Protein AF-A0AAD9Q9Q7-F1 (afdb_monomer)

pLDDT: mean 72.69, std 23.51, range [25.45, 98.69]

Nearest PDB structures (foldseek):
  1u7p-assembly4_D  TM=8.773E-01  e=4.234E-16  Mus musculus
  2wm8-assembly1_A  TM=8.274E-01  e=4.234E-16  Homo sapiens
  3slr-assembly1_A  TM=6.384E-01  e=1.036E-05  Bacteroides fragilis
  3ddh-assembly1_B  TM=8.049E-01  e=4.520E-03  Bacteroides thetaiotaomicron
  5mwa-assembly1_A  TM=7.399E-01  e=5.151E-03  Homo sapiens

Foldseek 3Di:
DPPVVVVVVVVVVVVVVVVPDDDPVVVPVVVVVVLVVVLVVLLVLVVVLPVQAAFLEEEEEDDPPPPDDPDDDDDDADAQDADPDDFDQDPVGHTHDADPCVVVVLVSCVVVVRAYAYAYQDCDQVSVCVRCVRHVNNVSHPYYHYHHDAVVVVVVVVCVVPVGAQLSYFYEDQDVVNQVVSVVSNHQYFHDPPHDDSVSVSVSSNSSSVVSND

Mean predicted aligned error: 13.06 Å

Sequence (214 aa):
MLCDAFRLSLQNSLKALNKTLPSLAQRSEHWDLVYDWDLQIMSTALEEIAGKHLPQLIVFDLVHRVKKIISHNGQETNIILLNLHGSVEDRRGYKIKLYDDSLAILELLKAKGICMAAASRTDDPPAAKELLRALDIDQYFTYKEIYPGSKVSHFKKFTQASGISYADMLFFDDEERNIDDISRLGVTCVLVEQGMKHTVLENGLKKFASKHAR

Solvent-accessible surface area (backbone atoms only — not comparable to full-atom values): 12380 Å² total; per-residue (Å²): 131,72,67,62,62,55,52,52,52,51,52,52,52,55,56,53,55,71,75,66,70,71,63,87,87,64,52,73,71,51,51,59,55,52,51,49,49,55,50,52,53,48,50,51,53,46,51,65,50,46,78,50,52,69,57,64,35,42,36,34,50,56,86,74,76,79,77,84,79,82,86,85,82,93,80,91,88,68,64,66,38,28,63,100,76,74,71,17,54,46,101,83,65,44,55,18,67,74,50,90,39,42,62,62,49,50,52,51,38,52,76,70,70,45,44,31,28,38,43,24,59,37,92,51,39,69,60,55,56,47,32,32,51,38,42,72,49,47,90,60,40,82,41,74,41,58,40,65,68,59,66,65,63,40,53,53,49,51,32,72,75,67,71,52,55,46,68,41,26,36,37,42,37,68,50,66,68,57,45,56,62,40,37,75,65,48,28,41,60,38,82,36,90,83,59,61,38,67,67,55,53,52,51,46,49,52,54,44,19,61,62,66,72,105

Radius of gyration: 19.49 Å; Cα contacts (8 Å, |Δi|>4): 270; chains: 1; bounding box: 49×44×55 Å

Structure (mmCIF, N/CA/C/O backbone):
data_AF-A0AAD9Q9Q7-F1
#
_entry.id   AF-A0AAD9Q9Q7-F1
#
loop_
_atom_site.group_PDB
_atom_site.id
_atom_site.type_symbol
_atom_site.label_atom_id
_atom_site.label_alt_id
_atom_site.label_comp_id
_atom_site.label_asym_id
_atom_site.label_entity_id
_atom_site.label_seq_id
_atom_site.pdbx_PDB_ins_code
_atom_site.Cartn_x
_atom_site.Cartn_y
_atom_site.Cartn_z
_atom_site.occupancy
_atom_site.B_iso_or_equiv
_atom_site.auth_seq_id
_atom_site.auth_comp_id
_atom_site.auth_asym_id
_atom_site.auth_atom_id
_atom_site.pdbx_PDB_model_num
ATOM 1 N N . MET A 1 1 ? 6.885 -3.890 34.584 1.00 37.62 1 MET A N 1
ATOM 2 C CA . MET A 1 1 ? 7.523 -5.183 34.923 1.00 37.62 1 MET A CA 1
ATOM 3 C C . MET A 1 1 ? 7.380 -6.263 33.831 1.00 37.62 1 MET A C 1
ATOM 5 O O . MET A 1 1 ? 7.798 -7.382 34.070 1.00 37.62 1 MET A O 1
ATOM 9 N N . LEU A 1 2 ? 6.875 -5.954 32.621 1.00 39.06 2 LEU A N 1
ATOM 10 C CA . LEU A 1 2 ? 6.747 -6.919 31.505 1.00 39.06 2 LEU A CA 1
ATOM 11 C C . LEU A 1 2 ? 7.931 -6.915 30.505 1.00 39.06 2 LEU A C 1
ATOM 13 O O . LEU A 1 2 ? 8.042 -7.831 29.701 1.00 39.06 2 LEU A O 1
ATOM 17 N N . CYS A 1 3 ? 8.841 -5.932 30.569 1.00 44.38 3 CYS A N 1
ATOM 18 C CA . CYS A 1 3 ? 9.955 -5.802 29.613 1.00 44.38 3 CYS A CA 1
ATOM 19 C C . CYS A 1 3 ? 11.131 -6.757 29.879 1.00 44.38 3 CYS A C 1
ATOM 21 O O . CYS A 1 3 ? 11.739 -7.257 28.935 1.00 44.38 3 CYS A O 1
ATOM 23 N N . ASP A 1 4 ? 11.456 -7.033 31.144 1.00 39.75 4 ASP A N 1
ATOM 24 C CA . ASP A 1 4 ? 12.690 -7.762 31.474 1.00 39.75 4 ASP A CA 1
ATOM 25 C C . ASP A 1 4 ? 12.532 -9.280 31.338 1.00 39.75 4 ASP A C 1
ATOM 27 O O . ASP A 1 4 ? 13.452 -9.958 30.884 1.00 39.75 4 ASP A O 1
ATOM 31 N N . ALA A 1 5 ? 11.339 -9.809 31.631 1.00 42.56 5 ALA A N 1
ATOM 32 C CA . ALA A 1 5 ? 11.028 -11.229 31.464 1.00 42.56 5 ALA A CA 1
ATOM 33 C C . ALA A 1 5 ? 11.046 -11.654 29.983 1.00 42.56 5 ALA A C 1
ATOM 35 O O . ALA A 1 5 ? 11.572 -12.714 29.644 1.00 42.56 5 ALA A O 1
ATOM 36 N N . PHE A 1 6 ? 10.545 -10.794 29.090 1.00 43.59 6 PHE A N 1
ATOM 37 C CA . PHE A 1 6 ? 10.560 -11.044 27.649 1.00 43.59 6 PHE A CA 1
ATOM 38 C C . PHE A 1 6 ? 11.987 -10.999 27.086 1.00 43.59 6 PHE A C 1
ATOM 40 O O . PHE A 1 6 ? 12.394 -11.880 26.331 1.00 43.59 6 PHE A O 1
ATOM 47 N N . ARG A 1 7 ? 12.796 -10.030 27.535 1.00 42.56 7 ARG A N 1
ATOM 48 C CA . ARG A 1 7 ? 14.198 -9.882 27.117 1.00 42.56 7 ARG A CA 1
ATOM 49 C C . ARG A 1 7 ? 15.071 -11.055 27.570 1.00 42.56 7 ARG A C 1
ATOM 51 O O . ARG A 1 7 ? 15.904 -11.518 26.792 1.00 42.56 7 ARG A O 1
ATOM 58 N N . LEU A 1 8 ? 14.856 -11.564 28.788 1.00 44.25 8 LEU A N 1
ATOM 59 C CA . LEU A 1 8 ? 15.549 -12.756 29.289 1.00 44.25 8 LEU A CA 1
ATOM 60 C C . LEU A 1 8 ? 15.147 -14.019 28.520 1.00 44.25 8 LEU A C 1
ATOM 62 O O . LEU A 1 8 ? 16.007 -14.838 28.201 1.00 44.25 8 LEU A O 1
ATOM 66 N N . SER A 1 9 ? 13.859 -14.169 28.198 1.00 49.38 9 SER A N 1
ATOM 67 C CA . SER A 1 9 ? 13.365 -15.308 27.415 1.00 49.38 9 SER A CA 1
ATOM 68 C C . SER A 1 9 ? 13.967 -15.324 26.004 1.00 49.38 9 SER A C 1
ATOM 70 O O . SER A 1 9 ? 14.463 -16.357 25.545 1.00 49.38 9 SER A O 1
ATOM 72 N N . LEU A 1 10 ? 14.065 -14.151 25.366 1.00 44.28 10 LEU A N 1
ATOM 73 C CA . LEU A 1 10 ? 14.704 -13.997 24.058 1.00 44.28 10 LEU A CA 1
ATOM 74 C C . LEU A 1 10 ? 16.204 -14.332 24.106 1.00 44.28 10 LEU A C 1
ATOM 76 O O . LEU A 1 10 ? 16.708 -15.086 23.277 1.00 44.28 10 LEU A O 1
ATOM 80 N N . GLN A 1 11 ? 16.929 -13.821 25.107 1.00 48.72 11 GLN A N 1
ATOM 81 C CA . GLN A 1 11 ? 18.368 -14.075 25.257 1.00 48.72 11 GLN A CA 1
ATOM 82 C C . GLN A 1 11 ? 18.689 -15.545 25.548 1.00 48.72 11 GLN A C 1
ATOM 84 O O . GLN A 1 11 ? 19.692 -16.069 25.054 1.00 48.72 11 GLN A O 1
ATOM 89 N N . ASN A 1 12 ? 17.847 -16.219 26.332 1.00 48.75 12 ASN A N 1
ATOM 90 C CA . ASN A 1 12 ? 18.011 -17.639 26.632 1.00 48.75 12 ASN A CA 1
ATOM 91 C C . ASN A 1 12 ? 17.713 -18.513 25.407 1.00 48.75 12 ASN A C 1
ATOM 93 O O . ASN A 1 12 ? 18.453 -19.464 25.152 1.00 48.75 12 ASN A O 1
ATOM 97 N N . SER A 1 13 ? 16.715 -18.139 24.604 1.00 48.50 13 SER A N 1
ATOM 98 C CA . SER A 1 13 ? 16.373 -18.830 23.354 1.00 48.50 13 SER A CA 1
ATOM 99 C C . SER A 1 13 ? 17.476 -18.677 22.296 1.00 48.50 13 SER A C 1
ATOM 101 O O . SER A 1 13 ? 17.900 -19.662 21.694 1.00 48.50 13 SER A O 1
ATOM 103 N N . LEU A 1 14 ? 18.053 -17.477 22.156 1.00 43.69 14 LEU A N 1
ATOM 104 C CA . LEU A 1 14 ? 19.186 -17.220 21.253 1.00 43.69 14 LEU A CA 1
ATOM 105 C C . LEU A 1 14 ? 20.465 -17.973 21.666 1.00 43.69 14 LEU A C 1
ATOM 107 O O . LEU A 1 14 ? 21.210 -18.463 20.817 1.00 43.69 14 LEU A O 1
ATOM 111 N N . LYS A 1 15 ? 20.722 -18.112 22.975 1.00 50.47 15 LYS A N 1
ATOM 112 C CA . LYS A 1 15 ? 21.843 -18.922 23.491 1.00 50.47 15 LYS A CA 1
ATOM 113 C C . LYS A 1 15 ? 21.651 -20.421 23.263 1.00 50.47 15 LYS A C 1
ATOM 115 O O . LYS A 1 15 ? 22.650 -21.121 23.097 1.00 50.47 15 LYS A O 1
ATOM 120 N N . ALA A 1 16 ? 20.412 -20.910 23.283 1.00 48.59 16 ALA A N 1
ATOM 121 C CA . ALA A 1 16 ? 20.103 -22.306 22.989 1.00 48.59 16 ALA A CA 1
ATOM 122 C C . ALA A 1 16 ? 20.337 -22.620 21.502 1.00 48.59 16 ALA A C 1
ATOM 124 O O . ALA A 1 16 ? 21.036 -23.582 21.199 1.00 48.59 16 ALA A O 1
ATOM 125 N N . LEU A 1 17 ? 19.881 -21.741 20.602 1.00 43.97 17 LEU A N 1
ATOM 126 C CA . LEU A 1 17 ? 20.075 -21.846 19.148 1.00 43.97 17 LEU A CA 1
ATOM 127 C C . LEU A 1 17 ? 21.554 -21.879 18.732 1.00 43.97 17 LEU A C 1
ATOM 129 O O . LEU A 1 17 ? 21.952 -22.712 17.921 1.00 43.97 17 LEU A O 1
ATOM 133 N N . ASN A 1 18 ? 22.403 -21.042 19.338 1.00 46.12 18 ASN A N 1
ATOM 134 C CA . ASN A 1 18 ? 23.835 -21.007 19.012 1.00 46.12 18 ASN A CA 1
ATOM 135 C C . ASN A 1 18 ? 24.616 -22.257 19.453 1.00 46.12 18 ASN A C 1
ATOM 137 O O . ASN A 1 18 ? 25.708 -22.501 18.943 1.00 46.12 18 ASN A O 1
ATOM 141 N N . LYS A 1 19 ? 24.092 -23.047 20.401 1.00 48.88 19 LYS A N 1
ATOM 142 C CA . LYS A 1 19 ? 24.749 -24.276 20.878 1.00 48.88 19 LYS A CA 1
ATOM 143 C C . LYS A 1 19 ? 24.458 -25.500 20.010 1.00 48.88 19 LYS A C 1
ATOM 145 O O . LYS A 1 19 ? 25.156 -26.500 20.150 1.00 48.88 19 LYS A O 1
ATOM 150 N N . THR A 1 20 ? 23.458 -25.432 19.137 1.00 47.31 20 THR A N 1
ATOM 151 C CA . THR A 1 20 ? 22.955 -26.581 18.368 1.00 47.31 20 THR A CA 1
ATOM 152 C C . THR A 1 20 ? 23.165 -26.461 16.859 1.00 47.31 20 THR A C 1
ATOM 154 O O . THR A 1 20 ? 22.665 -27.305 16.124 1.00 47.31 20 THR A O 1
ATOM 157 N N . LEU A 1 21 ? 23.901 -25.452 16.375 1.00 43.31 21 LEU A N 1
ATOM 158 C CA . LEU A 1 21 ? 24.110 -25.233 14.938 1.00 43.31 21 LEU A CA 1
ATOM 159 C C . LEU A 1 21 ? 24.906 -26.384 14.286 1.00 43.31 21 LEU A C 1
ATOM 161 O O . LEU A 1 21 ? 26.083 -26.564 14.616 1.00 43.31 21 LEU A O 1
ATOM 165 N N . PRO A 1 22 ? 24.321 -27.129 13.328 1.00 47.28 22 PRO A N 1
ATOM 166 C CA . PRO A 1 22 ? 25.033 -28.162 12.592 1.00 47.28 22 PRO A CA 1
ATOM 167 C C . PRO A 1 22 ? 25.873 -27.577 11.446 1.00 47.28 22 PRO A C 1
ATOM 169 O O . PRO A 1 22 ? 25.777 -26.398 11.093 1.00 47.28 22 PRO A O 1
ATOM 172 N N . SER A 1 23 ? 26.718 -28.425 10.852 1.00 50.12 23 SER A N 1
ATOM 173 C CA . SER A 1 23 ? 27.621 -28.057 9.755 1.00 50.12 23 SER A CA 1
ATOM 174 C C . SER A 1 23 ? 26.892 -27.481 8.526 1.00 50.12 23 SER A C 1
ATOM 176 O O . SER A 1 23 ? 25.702 -27.715 8.316 1.00 50.12 23 SER A O 1
ATOM 178 N N . LEU A 1 24 ? 27.637 -26.747 7.687 1.00 38.66 24 LEU A N 1
ATOM 179 C CA . LEU A 1 24 ? 27.159 -25.958 6.537 1.00 38.66 24 LEU A CA 1
ATOM 180 C C . LEU A 1 24 ? 26.217 -26.694 5.558 1.00 38.66 24 LEU A C 1
ATOM 182 O O . LEU A 1 24 ? 25.473 -26.025 4.848 1.00 38.66 24 LEU A O 1
ATOM 186 N N . ALA A 1 25 ? 26.210 -28.029 5.539 1.00 37.75 25 ALA A N 1
ATOM 187 C CA . ALA A 1 25 ? 25.365 -28.840 4.663 1.00 37.75 25 ALA A CA 1
ATOM 188 C C . ALA A 1 25 ? 23.906 -29.013 5.146 1.00 37.75 25 ALA A C 1
ATOM 190 O O . ALA A 1 25 ? 23.048 -29.329 4.333 1.00 37.75 25 ALA A O 1
ATOM 191 N N . GLN A 1 26 ? 23.595 -28.775 6.428 1.00 42.19 26 GLN A N 1
ATOM 192 C CA . GLN A 1 26 ? 22.235 -28.941 6.989 1.00 42.19 26 GLN A CA 1
ATOM 193 C C . GLN A 1 26 ? 21.449 -27.620 7.091 1.00 42.19 26 GLN A C 1
ATOM 195 O O . GLN A 1 26 ? 20.417 -27.545 7.750 1.00 42.19 26 GLN A O 1
ATOM 200 N N . ARG A 1 27 ? 21.942 -26.542 6.465 1.00 40.00 27 ARG A N 1
ATOM 201 C CA . ARG A 1 27 ? 21.372 -25.194 6.611 1.00 40.00 27 ARG A CA 1
ATOM 202 C C . ARG A 1 27 ? 20.098 -24.934 5.801 1.00 40.00 27 ARG A C 1
ATOM 204 O O . ARG A 1 27 ? 19.445 -23.949 6.113 1.00 40.00 27 ARG A O 1
ATOM 211 N N . SER A 1 28 ? 19.728 -25.745 4.802 1.00 38.50 28 SER A N 1
ATOM 212 C CA . SER A 1 28 ? 18.540 -25.431 3.983 1.00 38.50 28 SER A CA 1
ATOM 213 C C . SER A 1 28 ? 17.221 -25.675 4.721 1.00 38.50 28 SER A C 1
ATOM 215 O O . SER A 1 28 ? 16.342 -24.836 4.626 1.00 38.50 28 SER A O 1
ATOM 217 N N . GLU A 1 29 ? 17.112 -26.729 5.535 1.00 38.75 29 GLU A N 1
ATOM 218 C CA . GLU A 1 29 ? 15.893 -27.031 6.315 1.00 38.75 29 GLU A CA 1
ATOM 219 C C . GLU A 1 29 ? 15.707 -26.102 7.531 1.00 38.75 29 GLU A C 1
ATOM 221 O O . GLU A 1 29 ? 14.624 -25.997 8.100 1.00 38.75 29 GLU A O 1
ATOM 226 N N . HIS A 1 30 ? 16.771 -25.418 7.961 1.00 37.28 30 HIS A N 1
ATOM 227 C CA . HIS A 1 30 ? 16.733 -24.558 9.144 1.00 37.28 30 HIS A CA 1
ATOM 228 C C . HIS A 1 30 ? 16.183 -23.157 8.844 1.00 37.28 30 HIS A C 1
ATOM 230 O O . HIS A 1 30 ? 15.630 -22.521 9.738 1.00 37.28 30 HIS A O 1
ATOM 236 N N . TRP A 1 31 ? 16.311 -22.682 7.599 1.00 36.00 31 TRP A N 1
ATOM 237 C CA . TRP A 1 31 ? 15.720 -21.407 7.184 1.00 36.00 31 TRP A CA 1
ATOM 238 C C . TRP A 1 31 ? 14.196 -21.475 7.173 1.00 36.00 31 TRP A C 1
ATOM 240 O O . TRP A 1 31 ? 13.570 -20.529 7.638 1.00 36.00 31 TRP A O 1
ATOM 250 N N . ASP A 1 32 ? 13.620 -22.607 6.763 1.00 37.53 32 ASP A N 1
ATOM 251 C CA . ASP A 1 32 ? 12.168 -22.807 6.760 1.00 37.53 32 ASP A CA 1
ATOM 252 C C . ASP A 1 32 ? 11.581 -22.705 8.177 1.00 37.53 32 ASP A C 1
ATOM 254 O O . ASP A 1 32 ? 10.564 -22.053 8.376 1.00 37.53 32 ASP A O 1
ATOM 258 N N . LEU A 1 33 ? 12.267 -23.249 9.189 1.00 38.94 33 LEU A N 1
ATOM 259 C CA . LEU A 1 33 ? 11.824 -23.188 10.590 1.00 38.94 33 LEU A CA 1
ATOM 260 C C . LEU A 1 33 ? 11.972 -21.795 11.223 1.00 38.94 33 LEU A C 1
ATOM 262 O O . LEU A 1 33 ? 11.147 -21.412 12.049 1.00 38.94 33 LEU A O 1
ATOM 266 N N . VAL A 1 34 ? 13.014 -21.038 10.863 1.00 43.38 34 VAL A N 1
ATOM 267 C CA . VAL A 1 34 ? 13.196 -19.655 11.346 1.00 43.38 34 VAL A CA 1
ATOM 268 C C . VAL A 1 34 ? 12.165 -18.724 10.701 1.00 43.38 34 VAL A C 1
ATOM 270 O O . VAL A 1 34 ? 11.553 -17.930 11.410 1.00 43.38 34 VAL A O 1
ATOM 273 N N . TYR A 1 35 ? 11.907 -18.876 9.395 1.00 47.91 35 TYR A N 1
ATOM 274 C CA . TYR A 1 35 ? 10.834 -18.158 8.698 1.00 47.91 35 TYR A CA 1
ATOM 275 C C . TYR A 1 35 ? 9.458 -18.480 9.289 1.00 47.91 35 TYR A C 1
ATOM 277 O O . TYR A 1 35 ? 8.669 -17.571 9.536 1.00 47.91 35 TYR A O 1
ATOM 285 N N . ASP A 1 36 ? 9.185 -19.756 9.562 1.00 52.00 36 ASP A N 1
ATOM 286 C CA . ASP A 1 36 ? 7.922 -20.201 10.155 1.00 52.00 36 ASP A CA 1
ATOM 287 C C . ASP A 1 36 ? 7.730 -19.635 11.573 1.00 52.00 36 ASP A C 1
ATOM 289 O O . ASP A 1 36 ? 6.653 -19.159 11.926 1.00 52.00 36 ASP A O 1
ATOM 293 N N . TRP A 1 37 ? 8.798 -19.567 12.375 1.00 48.94 37 TRP A N 1
ATOM 294 C CA . TRP A 1 37 ? 8.757 -18.950 13.704 1.00 48.94 37 TRP A CA 1
ATOM 295 C C . TRP A 1 37 ? 8.522 -17.440 13.662 1.00 48.94 37 TRP A C 1
ATOM 297 O O . TRP A 1 37 ? 7.691 -16.937 14.423 1.00 48.94 37 TRP A O 1
ATOM 307 N N . ASP A 1 38 ? 9.207 -16.714 12.777 1.00 56.03 38 ASP A N 1
ATOM 308 C CA . ASP A 1 38 ? 9.002 -15.272 12.614 1.00 56.03 38 ASP A CA 1
ATOM 309 C C . ASP A 1 38 ? 7.581 -14.973 12.105 1.00 56.03 38 ASP A C 1
ATOM 311 O O . ASP A 1 38 ? 6.928 -14.049 12.600 1.00 56.03 38 ASP A O 1
ATOM 315 N N . LEU A 1 39 ? 7.043 -15.806 11.206 1.00 57.22 39 LEU A N 1
ATOM 316 C CA . LEU A 1 39 ? 5.654 -15.736 10.743 1.00 57.22 39 LEU A CA 1
ATOM 317 C C . LEU A 1 39 ? 4.644 -16.066 11.848 1.00 57.22 39 LEU A C 1
ATOM 319 O O . LEU A 1 39 ? 3.624 -15.385 11.954 1.00 57.22 39 LEU A O 1
ATOM 323 N N . GLN A 1 40 ? 4.914 -17.056 12.701 1.00 59.19 40 GLN A N 1
ATOM 324 C CA . GLN A 1 40 ? 4.058 -17.416 13.835 1.00 59.19 40 GLN A CA 1
ATOM 325 C C . GLN A 1 40 ? 4.010 -16.281 14.871 1.00 59.19 40 GLN A C 1
ATOM 327 O O . GLN A 1 40 ? 2.933 -15.905 15.347 1.00 59.19 40 GLN A O 1
ATOM 332 N N . ILE A 1 41 ? 5.168 -15.696 15.196 1.00 62.31 41 ILE A N 1
ATOM 333 C CA . ILE A 1 41 ? 5.288 -14.546 16.104 1.00 62.31 41 ILE A CA 1
ATOM 334 C C . ILE A 1 41 ? 4.562 -13.338 15.510 1.00 62.31 41 ILE A C 1
ATOM 336 O O . ILE A 1 41 ? 3.779 -12.689 16.203 1.00 62.31 41 ILE A O 1
ATOM 340 N N . MET A 1 42 ? 4.755 -13.073 14.217 1.00 60.22 42 MET A N 1
ATOM 341 C CA . MET A 1 42 ? 4.062 -12.004 13.501 1.00 60.22 42 MET A CA 1
ATOM 342 C C . MET A 1 42 ? 2.554 -12.228 13.426 1.00 60.22 42 MET A C 1
ATOM 344 O O . MET A 1 42 ? 1.796 -11.291 13.649 1.00 60.22 42 MET A O 1
ATOM 348 N N . SER A 1 43 ? 2.096 -13.452 13.171 1.00 63.28 43 SER A N 1
ATOM 349 C CA . SER A 1 43 ? 0.676 -13.811 13.178 1.00 63.28 43 SER A CA 1
ATOM 350 C C . SER A 1 43 ? 0.060 -13.586 14.556 1.00 63.28 43 SER A C 1
ATOM 352 O O . SER A 1 43 ? -1.021 -13.012 14.650 1.00 63.28 43 SER A O 1
ATOM 354 N N . THR A 1 44 ? 0.766 -13.974 15.619 1.00 63.88 44 THR A N 1
ATOM 355 C CA . THR A 1 44 ? 0.312 -13.784 17.004 1.00 63.88 44 THR A CA 1
ATOM 356 C C . THR A 1 44 ? 0.263 -12.298 17.368 1.00 63.88 44 THR A C 1
ATOM 358 O O . THR A 1 44 ? -0.726 -11.830 17.924 1.00 63.88 44 THR A O 1
ATOM 361 N N . ALA A 1 45 ? 1.288 -11.524 16.991 1.00 59.75 45 ALA A N 1
ATOM 362 C CA . ALA A 1 45 ? 1.314 -10.075 17.184 1.00 59.75 45 ALA A CA 1
ATOM 363 C C . ALA A 1 45 ? 0.210 -9.374 16.376 1.00 59.75 45 ALA A C 1
ATOM 365 O O . ALA A 1 45 ? -0.453 -8.469 16.881 1.00 59.75 45 ALA A O 1
ATOM 366 N N . LEU A 1 46 ? -0.035 -9.813 15.137 1.00 62.16 46 LEU A N 1
ATOM 367 C CA . LEU A 1 46 ? -1.156 -9.347 14.328 1.00 62.16 46 LEU A CA 1
ATOM 368 C C . LEU A 1 46 ? -2.493 -9.677 14.972 1.00 62.16 46 LEU A C 1
ATOM 370 O O . LEU A 1 46 ? -3.363 -8.825 14.943 1.00 62.16 46 LEU A O 1
ATOM 374 N N . GLU A 1 47 ? -2.675 -10.863 15.545 1.00 63.78 47 GLU A N 1
ATOM 375 C CA . GLU A 1 47 ? -3.908 -11.251 16.241 1.00 63.78 47 GLU A CA 1
ATOM 376 C C . GLU A 1 47 ? -4.132 -10.427 17.514 1.00 63.78 47 GLU A C 1
ATOM 378 O O . GLU A 1 47 ? -5.245 -9.964 17.769 1.00 63.78 47 GLU A O 1
ATOM 383 N N . GLU A 1 48 ? -3.065 -10.151 18.264 1.00 62.31 48 GLU A N 1
ATOM 384 C CA . GLU A 1 48 ? -3.103 -9.271 19.433 1.00 62.31 48 GLU A CA 1
ATOM 385 C C . GLU A 1 48 ? -3.459 -7.822 19.046 1.00 62.31 48 GLU A C 1
ATOM 387 O O . GLU A 1 48 ? -4.240 -7.157 19.733 1.00 62.31 48 GLU A O 1
ATOM 392 N N . ILE A 1 49 ? -2.947 -7.338 17.908 1.00 59.22 49 ILE A N 1
ATOM 393 C CA . ILE A 1 49 ? -3.291 -6.024 17.343 1.00 59.22 49 ILE A CA 1
ATOM 394 C C . ILE A 1 49 ? -4.705 -6.037 16.720 1.00 59.22 49 ILE A C 1
ATOM 396 O O . ILE A 1 49 ? -5.447 -5.061 16.850 1.00 59.22 49 ILE A O 1
ATOM 400 N N . ALA A 1 50 ? -5.117 -7.146 16.098 1.00 52.12 50 ALA A N 1
ATOM 401 C CA . ALA A 1 50 ? -6.402 -7.324 15.419 1.00 52.12 50 ALA A CA 1
ATOM 402 C C . ALA A 1 50 ? -7.595 -7.283 16.373 1.00 52.12 50 ALA A C 1
ATOM 404 O O . ALA A 1 50 ? -8.684 -6.873 15.967 1.00 52.12 50 ALA A O 1
ATOM 405 N N . GLY A 1 51 ? -7.387 -7.601 17.654 1.00 54.31 51 GLY A N 1
ATOM 406 C CA . GLY A 1 51 ? -8.400 -7.453 18.700 1.00 54.31 51 GLY A CA 1
ATOM 407 C C . GLY A 1 51 ? -8.927 -6.020 18.894 1.00 54.31 51 GLY A C 1
ATOM 408 O O . GLY A 1 51 ? -9.831 -5.823 19.704 1.00 54.31 51 GLY A O 1
ATOM 409 N N . LYS A 1 52 ? -8.383 -5.011 18.187 1.00 63.78 52 LYS A N 1
ATOM 410 C CA . LYS A 1 52 ? -8.688 -3.581 18.388 1.00 63.78 52 LYS A CA 1
ATOM 411 C C . LYS A 1 52 ? -9.038 -2.773 17.129 1.00 63.78 52 LYS A C 1
ATOM 413 O O . LYS A 1 52 ? -9.168 -1.567 17.266 1.00 63.78 52 LYS A O 1
ATOM 418 N N . HIS A 1 53 ? -9.289 -3.421 15.983 1.00 81.94 53 HIS A N 1
ATOM 419 C CA . HIS A 1 53 ? -9.639 -2.870 14.646 1.00 81.94 53 HIS A CA 1
ATOM 420 C C . HIS A 1 53 ? -8.487 -2.964 13.632 1.00 81.94 53 HIS A C 1
ATOM 422 O O . HIS A 1 53 ? -7.416 -2.391 13.827 1.00 81.94 53 HIS A O 1
ATOM 428 N N . LEU A 1 54 ? -8.744 -3.667 12.523 1.00 89.62 54 LEU A N 1
ATOM 429 C CA . LEU A 1 54 ? -7.833 -3.812 11.385 1.00 89.62 54 LEU A CA 1
ATOM 430 C C . LEU A 1 54 ? -8.257 -2.911 10.216 1.00 89.62 54 LEU A C 1
ATOM 432 O O . LEU A 1 54 ? -9.457 -2.691 10.032 1.00 89.62 54 LEU A O 1
ATOM 436 N N . PRO A 1 55 ? -7.302 -2.429 9.399 1.00 94.69 55 PRO A N 1
ATOM 437 C CA . PRO A 1 55 ? -7.629 -1.752 8.152 1.00 94.69 55 PRO A CA 1
ATOM 438 C C . PRO A 1 55 ? -8.314 -2.720 7.186 1.00 94.69 55 PRO A C 1
ATOM 440 O O . PRO A 1 55 ? -7.932 -3.885 7.075 1.00 94.69 55 PRO A O 1
ATOM 443 N N . GLN A 1 56 ? -9.299 -2.216 6.447 1.00 95.38 56 GLN A N 1
ATOM 444 C CA . GLN A 1 56 ? -9.966 -2.984 5.393 1.00 95.38 56 GLN A CA 1
ATOM 445 C C . GLN A 1 56 ? -9.160 -2.964 4.088 1.00 95.38 56 GLN A C 1
ATOM 447 O O . GLN A 1 56 ? -9.276 -3.879 3.275 1.00 95.38 56 GLN A O 1
ATOM 452 N N . LEU A 1 57 ? -8.328 -1.933 3.896 1.00 98.19 57 LEU A N 1
ATOM 453 C CA . LEU A 1 57 ? -7.411 -1.814 2.768 1.00 98.19 57 LEU A CA 1
ATOM 454 C C . LEU A 1 57 ? -6.045 -1.308 3.230 1.00 98.19 57 LEU A C 1
ATOM 456 O O . LEU A 1 57 ? -5.940 -0.246 3.848 1.00 98.19 57 LEU A O 1
ATOM 460 N N . ILE A 1 58 ? -4.993 -2.038 2.868 1.00 98.31 58 ILE A N 1
ATOM 461 C CA . ILE A 1 58 ? -3.612 -1.579 3.022 1.00 98.31 58 ILE A CA 1
ATOM 462 C C . ILE A 1 58 ? -3.060 -1.183 1.656 1.00 98.31 58 ILE A C 1
ATOM 464 O O . ILE A 1 58 ? -3.054 -1.972 0.714 1.00 98.31 58 ILE A O 1
ATOM 468 N N . VAL A 1 59 ? -2.599 0.056 1.546 1.00 98.31 59 VAL A N 1
ATOM 469 C CA . VAL A 1 59 ? -2.047 0.630 0.323 1.00 98.31 59 VAL A CA 1
ATOM 470 C C . VAL A 1 59 ? -0.536 0.767 0.473 1.00 98.31 59 VAL A C 1
ATOM 472 O O . VAL A 1 59 ? -0.053 1.324 1.459 1.00 98.31 59 VAL A O 1
ATOM 475 N N . PHE A 1 60 ? 0.204 0.299 -0.524 1.00 97.00 60 PHE A N 1
ATOM 476 C CA . PHE A 1 60 ? 1.656 0.419 -0.592 1.00 97.00 60 PHE A CA 1
ATOM 477 C C . PHE A 1 60 ? 2.064 1.313 -1.758 1.00 97.00 60 PHE A C 1
ATOM 479 O O . PHE A 1 60 ? 1.526 1.193 -2.865 1.00 97.00 60 PHE A O 1
ATOM 486 N N . ASP A 1 61 ? 3.028 2.200 -1.524 1.00 93.38 61 ASP A N 1
ATOM 487 C CA . ASP A 1 61 ? 3.782 2.797 -2.615 1.00 93.38 61 ASP A CA 1
ATOM 488 C C . ASP A 1 61 ? 4.644 1.759 -3.336 1.00 93.38 61 ASP A C 1
ATOM 490 O O . ASP A 1 61 ? 5.163 0.822 -2.726 1.00 93.38 61 ASP A O 1
ATOM 494 N N . LEU A 1 62 ? 4.810 1.950 -4.645 1.00 83.50 62 LEU A N 1
ATOM 495 C CA . LEU A 1 62 ? 5.846 1.266 -5.409 1.00 83.50 62 LEU A CA 1
ATOM 496 C C . LEU A 1 62 ? 6.903 2.306 -5.753 1.00 83.50 62 LEU A C 1
ATOM 498 O O . LEU A 1 62 ? 6.748 3.054 -6.728 1.00 83.50 62 LEU A O 1
ATOM 502 N N . VAL A 1 63 ? 7.956 2.347 -4.940 1.00 66.44 63 VAL A N 1
ATOM 503 C CA . VAL A 1 63 ? 9.048 3.303 -5.112 1.00 66.44 63 VAL A CA 1
ATOM 504 C C . VAL A 1 63 ? 9.674 3.110 -6.490 1.00 66.44 63 VAL A C 1
ATOM 506 O O . VAL A 1 63 ? 10.295 2.088 -6.778 1.00 66.44 63 VAL A O 1
ATOM 509 N N . HIS A 1 64 ? 9.567 4.134 -7.334 1.00 45.97 64 HIS A N 1
ATOM 510 C CA . HIS A 1 64 ? 10.300 4.242 -8.593 1.00 45.97 64 HIS A CA 1
ATOM 511 C C . HIS A 1 64 ? 11.486 5.196 -8.419 1.00 45.97 64 HIS A C 1
ATOM 513 O O . HIS A 1 64 ? 11.512 6.303 -8.953 1.00 45.97 64 HIS A O 1
ATOM 519 N N . ARG A 1 65 ? 12.532 4.766 -7.705 1.00 41.38 65 ARG A N 1
ATOM 520 C CA . ARG A 1 65 ? 13.858 5.385 -7.861 1.00 41.38 65 ARG A CA 1
ATOM 521 C C . ARG A 1 65 ? 14.611 4.681 -8.986 1.00 41.38 65 ARG A C 1
ATOM 523 O O . ARG A 1 65 ? 15.549 3.932 -8.755 1.00 41.38 65 ARG A O 1
ATOM 530 N N . VAL A 1 66 ? 14.247 4.972 -10.237 1.00 34.91 66 VAL A N 1
ATOM 531 C CA . VAL A 1 66 ? 15.169 4.761 -11.365 1.00 34.91 66 VAL A CA 1
ATOM 532 C C . VAL A 1 66 ? 16.031 6.015 -11.483 1.00 34.91 66 VAL A C 1
ATOM 534 O O . VAL A 1 66 ? 15.778 6.899 -12.300 1.00 34.91 66 VAL A O 1
ATOM 537 N N . LYS A 1 67 ? 17.064 6.135 -10.641 1.00 31.09 67 LYS A N 1
ATOM 538 C CA . LYS A 1 67 ? 18.125 7.114 -10.907 1.00 31.09 67 LYS A CA 1
ATOM 539 C C . LYS A 1 67 ? 18.988 6.565 -12.045 1.00 31.09 67 LYS A C 1
ATOM 541 O O . LYS A 1 67 ? 19.741 5.611 -11.872 1.00 31.09 67 LYS A O 1
ATOM 546 N N . LYS A 1 68 ? 18.873 7.171 -13.227 1.00 29.59 68 LYS A N 1
ATOM 547 C CA . LYS A 1 68 ? 19.765 6.947 -14.372 1.00 29.59 68 LYS A CA 1
ATOM 548 C C . LYS A 1 68 ? 21.204 7.295 -13.963 1.00 29.59 68 LYS A C 1
ATOM 550 O O . LYS A 1 68 ? 21.509 8.469 -13.786 1.00 29.59 68 LYS A O 1
ATOM 555 N N . ILE A 1 69 ? 22.094 6.305 -13.840 1.00 37.59 69 ILE A N 1
ATOM 556 C CA . ILE A 1 69 ? 23.537 6.561 -13.691 1.00 37.59 69 ILE A CA 1
ATOM 557 C C . ILE A 1 69 ? 24.216 6.542 -15.066 1.00 37.59 69 ILE A C 1
ATOM 559 O O . ILE A 1 69 ? 24.278 5.506 -15.739 1.00 37.59 69 ILE A O 1
ATOM 563 N N . ILE A 1 70 ? 24.751 7.709 -15.431 1.00 35.16 70 ILE A N 1
ATOM 564 C CA . ILE A 1 70 ? 25.977 7.880 -16.219 1.00 35.16 70 ILE A CA 1
ATOM 565 C C . ILE A 1 70 ? 27.114 7.767 -15.193 1.00 35.16 70 ILE A C 1
ATOM 567 O O . ILE A 1 70 ? 27.152 8.561 -14.257 1.00 35.16 70 ILE A O 1
ATOM 571 N N . SER A 1 71 ? 27.990 6.763 -15.278 1.00 32.38 71 SER A N 1
ATOM 572 C CA . SER A 1 71 ? 29.036 6.585 -14.261 1.00 32.38 71 SER A CA 1
ATOM 573 C C . SER A 1 71 ? 30.265 7.439 -14.566 1.00 32.38 71 SER A C 1
ATOM 575 O O . SER A 1 71 ? 30.832 7.305 -15.647 1.00 32.38 71 SER A O 1
ATOM 577 N N . HIS A 1 72 ? 30.730 8.200 -13.577 1.00 37.50 72 HIS A N 1
ATOM 578 C CA . HIS A 1 72 ? 32.117 8.186 -13.097 1.00 37.50 72 HIS A CA 1
ATOM 579 C C . HIS A 1 72 ? 32.046 8.429 -11.574 1.00 37.50 72 HIS A C 1
ATOM 581 O O . HIS A 1 72 ? 31.494 9.441 -11.159 1.00 37.50 72 HIS A O 1
ATOM 587 N N . ASN A 1 73 ? 32.584 7.506 -10.763 1.00 39.28 73 ASN A N 1
ATOM 588 C CA . ASN A 1 73 ? 32.882 7.648 -9.316 1.00 39.28 73 ASN A CA 1
ATOM 589 C C . ASN A 1 73 ? 31.964 6.996 -8.249 1.00 39.28 73 ASN A C 1
ATOM 591 O O . ASN A 1 73 ? 31.970 7.410 -7.097 1.00 39.28 73 ASN A O 1
ATOM 595 N N . GLY A 1 74 ? 31.318 5.869 -8.559 1.00 45.50 74 GLY A N 1
ATOM 596 C CA . GLY A 1 74 ? 31.476 4.682 -7.695 1.00 45.50 74 GLY A CA 1
ATOM 597 C C . GLY A 1 74 ? 30.864 4.612 -6.281 1.00 45.50 74 GLY A C 1
ATOM 598 O O . GLY A 1 74 ? 31.434 3.900 -5.461 1.00 45.50 74 GLY A O 1
ATOM 599 N N . GLN A 1 75 ? 29.708 5.215 -5.988 1.00 37.84 75 GLN A N 1
ATOM 600 C CA . GLN A 1 75 ? 28.853 4.780 -4.862 1.00 37.84 75 GLN A CA 1
ATOM 601 C C . GLN A 1 75 ? 27.354 4.838 -5.241 1.00 37.84 75 GLN A C 1
ATOM 603 O O . GLN A 1 75 ? 26.935 5.730 -5.975 1.00 37.84 75 GLN A O 1
ATOM 608 N N . GLU A 1 76 ? 26.597 3.895 -4.660 1.00 39.12 76 GLU A N 1
ATOM 609 C CA . GLU A 1 76 ? 25.126 3.745 -4.549 1.00 39.12 76 GLU A CA 1
ATOM 610 C C . GLU A 1 76 ? 24.312 2.932 -5.590 1.00 39.12 76 GLU A C 1
ATOM 612 O O . GLU A 1 76 ? 24.607 2.860 -6.781 1.00 39.12 76 GLU A O 1
ATOM 617 N N . THR A 1 77 ? 23.293 2.261 -5.026 1.00 39.81 77 THR A N 1
ATOM 618 C CA . THR A 1 77 ? 22.513 1.061 -5.412 1.00 39.81 77 THR A CA 1
ATOM 619 C C . THR A 1 77 ? 21.231 1.359 -6.214 1.00 39.81 77 THR A C 1
ATOM 621 O O . THR A 1 77 ? 20.777 2.493 -6.160 1.00 39.81 77 THR A O 1
ATOM 624 N N . ASN A 1 78 ? 20.637 0.363 -6.921 1.00 37.25 78 ASN A N 1
ATOM 625 C CA . ASN A 1 78 ? 19.199 0.258 -7.315 1.00 37.25 78 ASN A CA 1
ATOM 626 C C . ASN A 1 78 ? 18.829 -1.107 -7.969 1.00 37.25 78 ASN A C 1
ATOM 628 O O . ASN A 1 78 ? 19.713 -1.811 -8.450 1.00 37.25 78 ASN A O 1
ATOM 632 N N . ILE A 1 79 ? 17.523 -1.457 -7.958 1.00 36.72 79 ILE A N 1
ATOM 633 C CA . ILE A 1 79 ? 16.946 -2.825 -7.948 1.00 36.72 79 ILE A CA 1
ATOM 634 C C . ILE A 1 79 ? 15.465 -2.868 -8.595 1.00 36.72 79 ILE A C 1
ATOM 636 O O . ILE A 1 79 ? 14.579 -2.311 -7.962 1.00 36.72 79 ILE A O 1
ATOM 640 N N . ILE A 1 80 ? 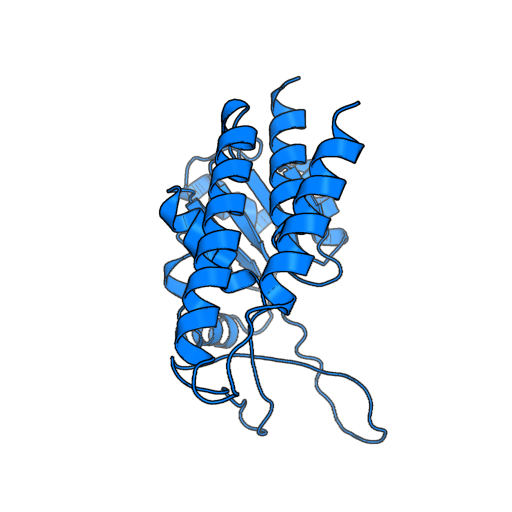15.158 -3.481 -9.800 1.00 41.59 80 ILE A N 1
ATOM 641 C CA . ILE A 1 80 ? 13.849 -3.936 -10.544 1.00 41.59 80 ILE A CA 1
ATOM 642 C C . ILE A 1 80 ? 13.715 -5.482 -11.165 1.00 41.59 80 ILE A C 1
ATOM 644 O O . ILE A 1 80 ? 14.410 -5.870 -12.073 1.00 41.59 80 ILE A O 1
ATOM 648 N N . LEU A 1 81 ? 12.776 -6.401 -10.782 1.00 40.19 81 LEU A N 1
ATOM 649 C CA . LEU A 1 81 ? 12.785 -7.825 -10.256 1.00 40.19 81 LEU A CA 1
ATOM 650 C C . LEU A 1 81 ? 12.441 -9.156 -11.064 1.00 40.19 81 LEU A C 1
ATOM 652 O O . LEU A 1 81 ? 12.179 -9.112 -12.252 1.00 40.19 81 LEU A O 1
ATOM 656 N N . LEU A 1 82 ? 12.385 -10.332 -10.356 1.00 38.97 82 LEU A N 1
ATOM 657 C CA . LEU A 1 82 ? 12.716 -11.768 -10.660 1.00 38.97 82 LEU A CA 1
ATOM 658 C C . LEU A 1 82 ? 11.692 -12.915 -10.727 1.00 38.97 82 LEU A C 1
ATOM 660 O O . LEU A 1 82 ? 10.914 -13.099 -9.798 1.00 38.97 82 LEU A O 1
ATOM 664 N N . ASN A 1 83 ? 11.982 -13.856 -11.637 1.00 25.45 83 ASN A N 1
ATOM 665 C CA . ASN A 1 83 ? 11.600 -15.272 -11.628 1.00 25.45 83 ASN A CA 1
ATOM 666 C C . ASN A 1 83 ? 12.005 -16.051 -10.349 1.00 25.45 83 ASN A C 1
ATOM 668 O O . ASN A 1 83 ? 12.974 -15.723 -9.663 1.00 25.45 83 ASN A O 1
ATOM 672 N N . LEU A 1 84 ? 11.306 -17.158 -10.092 1.00 35.19 84 LEU A N 1
ATOM 673 C CA . LEU A 1 84 ? 11.294 -17.895 -8.821 1.00 35.19 84 LEU A CA 1
ATOM 674 C C . LEU A 1 84 ? 12.631 -18.472 -8.320 1.00 35.19 84 LEU A C 1
ATOM 676 O O . LEU A 1 84 ? 12.664 -18.912 -7.180 1.00 35.19 84 LEU A O 1
ATOM 680 N N . HIS A 1 85 ? 13.736 -18.450 -9.071 1.00 41.09 85 HIS A N 1
ATOM 681 C CA . HIS A 1 85 ? 15.067 -18.872 -8.602 1.00 41.09 85 HIS A CA 1
ATOM 682 C C . HIS A 1 85 ? 16.171 -17.931 -9.151 1.00 41.09 85 HIS A C 1
ATOM 684 O O . HIS A 1 85 ? 16.686 -18.157 -10.240 1.00 41.09 85 HIS A O 1
ATOM 690 N N . GLY A 1 86 ? 16.581 -16.913 -8.378 1.00 44.19 86 GLY A N 1
ATOM 691 C CA . GLY A 1 86 ? 17.879 -16.214 -8.533 1.00 44.19 86 GLY A CA 1
ATOM 692 C C . GLY A 1 86 ? 17.975 -15.052 -9.550 1.00 44.19 86 GLY A C 1
ATOM 693 O O . GLY A 1 86 ? 17.864 -15.273 -10.742 1.00 44.19 86 GLY A O 1
ATOM 694 N N . SER A 1 87 ? 18.238 -13.835 -9.031 1.00 45.56 87 SER A N 1
ATOM 695 C CA . SER A 1 87 ? 18.430 -12.473 -9.631 1.00 45.56 87 SER A CA 1
ATOM 696 C C . SER A 1 87 ? 17.873 -12.103 -11.025 1.00 45.56 87 SER A C 1
ATOM 698 O O . SER A 1 87 ? 18.201 -12.749 -12.009 1.00 45.56 87 SER A O 1
ATOM 700 N N . VAL A 1 88 ? 17.146 -10.978 -11.142 1.00 47.53 88 VAL A N 1
ATOM 701 C CA . VAL A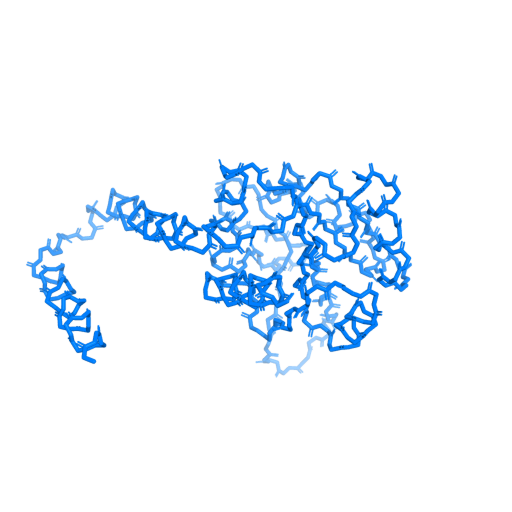 1 88 ? 16.690 -10.394 -12.417 1.00 47.53 88 VAL A CA 1
ATOM 702 C C . VAL A 1 88 ? 17.555 -9.207 -12.624 1.00 47.53 88 VAL A C 1
ATOM 704 O O . VAL A 1 88 ? 17.894 -8.486 -11.683 1.00 47.53 88 VAL A O 1
ATOM 707 N N . GLU A 1 89 ? 17.900 -9.078 -13.884 1.00 49.12 89 GLU A N 1
ATOM 708 C CA . GLU A 1 89 ? 18.780 -8.082 -14.395 1.00 49.12 89 GLU A CA 1
ATOM 709 C C . GLU A 1 89 ? 17.996 -7.192 -15.352 1.00 49.12 89 GLU A C 1
ATOM 711 O O . GLU A 1 89 ? 17.237 -7.676 -16.196 1.00 49.12 89 GLU A O 1
ATOM 716 N N . ASP A 1 90 ? 18.155 -5.878 -15.216 1.00 51.34 90 ASP A N 1
ATOM 717 C CA . ASP A 1 90 ? 17.680 -4.970 -16.252 1.00 51.34 90 ASP A CA 1
ATOM 718 C C . ASP A 1 90 ? 18.496 -5.164 -17.549 1.00 51.34 90 ASP A C 1
ATOM 720 O O . ASP A 1 90 ? 19.465 -5.925 -17.611 1.00 51.34 90 ASP A O 1
ATOM 724 N N . ARG A 1 91 ? 18.165 -4.414 -18.609 1.00 48.28 91 ARG A N 1
ATOM 725 C CA . ARG A 1 91 ? 18.898 -4.474 -19.893 1.00 48.28 91 ARG A CA 1
ATOM 726 C C . ARG A 1 91 ? 20.401 -4.149 -19.783 1.00 48.28 91 ARG A C 1
ATOM 728 O O . ARG A 1 91 ? 21.111 -4.267 -20.778 1.00 48.28 91 ARG A O 1
ATOM 735 N N . ARG A 1 92 ? 20.877 -3.684 -18.625 1.00 49.00 92 ARG A N 1
ATOM 736 C CA . ARG A 1 92 ? 22.263 -3.300 -18.340 1.00 49.00 92 ARG A CA 1
ATOM 737 C C . ARG A 1 92 ? 22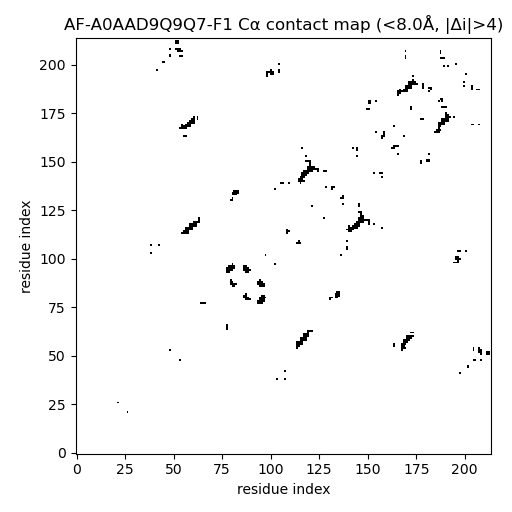.941 -4.238 -17.328 1.00 49.00 92 ARG A C 1
ATOM 739 O O . ARG A 1 92 ? 24.098 -3.984 -17.002 1.00 49.00 92 ARG A O 1
ATOM 746 N N . GLY A 1 93 ? 22.270 -5.294 -16.858 1.00 47.38 93 GLY A N 1
ATOM 747 C CA . GLY A 1 93 ? 22.834 -6.268 -15.918 1.00 47.38 93 GLY A CA 1
ATOM 748 C C . GLY A 1 93 ? 22.624 -5.944 -14.429 1.00 47.38 93 GLY A C 1
ATOM 749 O O . GLY A 1 93 ? 23.263 -6.566 -13.582 1.00 47.38 93 GLY A O 1
ATOM 750 N N . TYR A 1 94 ? 21.799 -4.951 -14.062 1.00 49.38 94 TYR A N 1
ATOM 751 C CA . TYR A 1 94 ? 21.624 -4.563 -12.651 1.00 49.38 94 TYR A CA 1
ATOM 752 C C . TYR A 1 94 ? 20.697 -5.518 -11.905 1.00 49.38 94 TYR A C 1
ATOM 754 O O . TYR A 1 94 ? 19.583 -5.723 -12.358 1.00 49.38 94 TYR A O 1
ATOM 762 N N . LYS A 1 95 ? 21.127 -6.045 -10.748 1.00 50.62 95 LYS A N 1
ATOM 763 C CA . LYS A 1 95 ? 20.389 -7.048 -9.958 1.00 50.62 95 LYS A CA 1
ATOM 764 C C . LYS A 1 95 ? 19.289 -6.489 -9.097 1.00 50.62 95 LYS A C 1
ATOM 766 O O . LYS A 1 95 ? 19.431 -5.423 -8.511 1.00 50.62 95 LYS A O 1
ATOM 771 N N . ILE A 1 96 ? 18.231 -7.285 -8.963 1.00 56.47 96 ILE A N 1
ATOM 772 C CA . ILE A 1 96 ? 16.985 -6.807 -8.409 1.00 56.47 96 ILE A CA 1
ATOM 773 C C . ILE A 1 96 ? 16.386 -7.828 -7.396 1.00 56.47 96 ILE A C 1
ATOM 775 O O . ILE A 1 96 ? 16.351 -9.023 -7.662 1.00 56.47 96 ILE A O 1
ATOM 779 N N . LYS A 1 97 ? 15.847 -7.318 -6.272 1.00 60.94 97 LYS A N 1
ATOM 780 C CA . LYS A 1 97 ? 15.294 -7.936 -5.074 1.00 60.94 97 LYS A CA 1
ATOM 781 C C . LYS A 1 97 ? 14.231 -7.036 -4.400 1.00 60.94 97 LYS A C 1
ATOM 783 O O . LYS A 1 97 ? 14.314 -5.816 -4.444 1.00 60.94 97 LYS A O 1
ATOM 788 N N . LEU A 1 98 ? 13.256 -7.633 -3.729 1.00 67.19 98 LEU A N 1
ATOM 789 C CA . LEU A 1 98 ? 12.431 -6.936 -2.739 1.00 67.19 98 LEU A CA 1
ATOM 790 C C . LEU A 1 98 ? 13.256 -6.486 -1.523 1.00 67.19 98 LEU A C 1
ATOM 792 O O . LEU A 1 98 ? 14.337 -7.025 -1.276 1.00 67.19 98 LEU A O 1
ATOM 796 N N . TYR A 1 99 ? 12.713 -5.567 -0.716 1.00 73.06 99 TYR A N 1
ATOM 797 C CA . TYR A 1 99 ? 13.159 -5.473 0.677 1.00 73.06 99 TYR A CA 1
ATOM 798 C C . TYR A 1 99 ? 12.900 -6.809 1.379 1.00 73.06 99 TYR A C 1
ATOM 800 O O . TYR A 1 99 ? 11.890 -7.457 1.101 1.00 73.06 99 TYR A O 1
ATOM 808 N N . ASP A 1 100 ? 13.810 -7.198 2.272 1.00 72.19 100 ASP A N 1
ATOM 809 C CA . ASP A 1 100 ? 13.901 -8.557 2.826 1.00 72.19 100 ASP A CA 1
ATOM 810 C C . ASP A 1 100 ? 12.562 -9.099 3.362 1.00 72.19 100 ASP A C 1
ATOM 812 O O . ASP A 1 100 ? 12.205 -10.235 3.057 1.00 72.19 100 ASP A O 1
ATOM 816 N N . ASP A 1 101 ? 11.773 -8.260 4.038 1.00 78.75 101 ASP A N 1
ATOM 817 C CA . ASP A 1 101 ? 10.512 -8.668 4.674 1.00 78.75 101 ASP A CA 1
ATOM 818 C C . ASP A 1 101 ? 9.277 -8.496 3.769 1.00 78.75 101 ASP A C 1
ATOM 820 O O . ASP A 1 101 ? 8.170 -8.878 4.143 1.00 78.75 101 ASP A O 1
ATOM 824 N N . SER A 1 102 ? 9.409 -7.876 2.589 1.00 84.06 102 SER A N 1
ATOM 825 C CA . SER A 1 102 ? 8.233 -7.457 1.804 1.00 84.06 102 SER A CA 1
ATOM 826 C C . SER A 1 102 ? 7.383 -8.634 1.340 1.00 84.06 102 SER A C 1
ATOM 828 O O . SER A 1 102 ? 6.162 -8.552 1.419 1.00 84.06 102 SER A O 1
ATOM 830 N N . LEU A 1 103 ? 8.003 -9.726 0.881 1.00 84.50 103 LEU A N 1
ATOM 831 C CA . LEU A 1 103 ? 7.254 -10.901 0.429 1.00 84.50 103 LEU A CA 1
ATOM 832 C C . LEU A 1 103 ? 6.494 -11.546 1.593 1.00 84.50 103 LEU A C 1
ATOM 834 O O . LEU A 1 103 ? 5.284 -11.727 1.496 1.00 84.50 103 LEU A O 1
ATOM 838 N N . ALA A 1 104 ? 7.179 -11.774 2.717 1.00 81.62 104 ALA A N 1
ATOM 839 C CA . ALA A 1 104 ? 6.576 -12.330 3.926 1.00 81.62 104 ALA A CA 1
ATOM 840 C C . ALA A 1 104 ? 5.410 -11.463 4.437 1.00 81.62 104 ALA A C 1
ATOM 842 O O . ALA A 1 104 ? 4.377 -11.984 4.851 1.00 81.62 104 ALA A O 1
ATOM 843 N N . ILE A 1 105 ? 5.530 -10.132 4.360 1.00 86.50 105 ILE A N 1
ATOM 844 C CA . ILE A 1 105 ? 4.440 -9.201 4.684 1.00 86.50 105 ILE A CA 1
ATOM 845 C C . ILE A 1 105 ? 3.240 -9.396 3.750 1.00 86.50 105 ILE A C 1
ATOM 847 O O . ILE A 1 105 ? 2.111 -9.501 4.228 1.00 86.50 105 ILE A O 1
ATOM 851 N N . LEU A 1 106 ? 3.457 -9.440 2.433 1.00 90.31 106 LEU A N 1
ATOM 852 C CA . LEU A 1 106 ? 2.373 -9.614 1.460 1.00 90.31 106 LEU A CA 1
ATOM 853 C C . LEU A 1 106 ? 1.662 -10.965 1.642 1.00 90.31 106 LEU A C 1
ATOM 855 O O . LEU A 1 106 ? 0.430 -11.029 1.617 1.00 90.31 106 LEU A O 1
ATOM 859 N N . GLU A 1 107 ? 2.422 -12.034 1.878 1.00 88.19 107 GLU A N 1
ATOM 860 C CA . GLU A 1 107 ? 1.902 -13.373 2.173 1.00 88.19 107 GLU A CA 1
ATOM 861 C C . GLU A 1 107 ? 1.064 -13.397 3.445 1.00 88.19 107 GLU A C 1
ATOM 863 O O . GLU A 1 107 ? -0.066 -13.890 3.432 1.00 88.19 107 GLU A O 1
ATOM 868 N N . LEU A 1 108 ? 1.575 -12.798 4.518 1.00 85.69 108 LEU A N 1
ATOM 869 C CA . LEU A 1 108 ? 0.889 -12.699 5.798 1.00 85.69 108 LEU A CA 1
ATOM 870 C C . LEU A 1 108 ? -0.438 -11.939 5.679 1.00 85.69 108 LEU A C 1
ATOM 872 O O . LEU A 1 108 ? -1.473 -12.411 6.152 1.00 85.69 108 LEU A O 1
ATOM 876 N N . LEU A 1 109 ? -0.432 -10.779 5.018 1.00 89.19 109 LEU A N 1
ATOM 877 C CA . LEU A 1 109 ? -1.638 -9.971 4.818 1.00 89.19 109 LEU A CA 1
ATOM 878 C C . LEU A 1 109 ? -2.683 -10.712 3.977 1.00 89.19 109 LEU A C 1
ATOM 880 O O . LEU A 1 109 ? -3.868 -10.699 4.319 1.00 89.19 109 LEU A O 1
ATOM 884 N N . LYS A 1 110 ? -2.245 -11.423 2.931 1.00 90.88 110 LYS A N 1
ATOM 885 C CA . LYS A 1 110 ? -3.116 -12.280 2.120 1.00 90.88 110 LYS A CA 1
ATOM 886 C C . LYS A 1 110 ? -3.706 -13.428 2.937 1.00 90.88 110 LYS A C 1
ATOM 888 O O . LYS A 1 110 ? -4.907 -13.667 2.847 1.00 90.88 110 LYS A O 1
ATOM 893 N N . ALA A 1 111 ? -2.901 -14.104 3.757 1.00 87.25 111 ALA A N 1
ATOM 894 C CA . ALA A 1 111 ? -3.358 -15.188 4.628 1.00 87.25 111 ALA A CA 1
ATOM 895 C C . ALA A 1 111 ? -4.391 -14.711 5.665 1.00 87.25 111 ALA A C 1
ATOM 897 O O . ALA A 1 111 ? -5.315 -15.447 6.005 1.00 87.25 111 ALA A O 1
ATOM 898 N N . LYS A 1 112 ? -4.282 -13.458 6.127 1.00 84.69 112 LYS A N 1
ATOM 899 C CA . LYS A 1 112 ? -5.267 -12.811 7.010 1.00 84.69 112 LYS A CA 1
ATOM 900 C C . LYS A 1 112 ? -6.480 -12.230 6.270 1.00 84.69 112 LYS A C 1
ATOM 902 O O . LYS A 1 112 ? -7.354 -11.656 6.912 1.00 84.69 112 LYS A O 1
ATOM 907 N N . GLY A 1 113 ? -6.552 -12.366 4.945 1.00 89.69 113 GLY A N 1
ATOM 908 C CA . GLY A 1 113 ? -7.665 -11.861 4.138 1.00 89.69 113 GLY A CA 1
ATOM 909 C C . GLY A 1 113 ? -7.7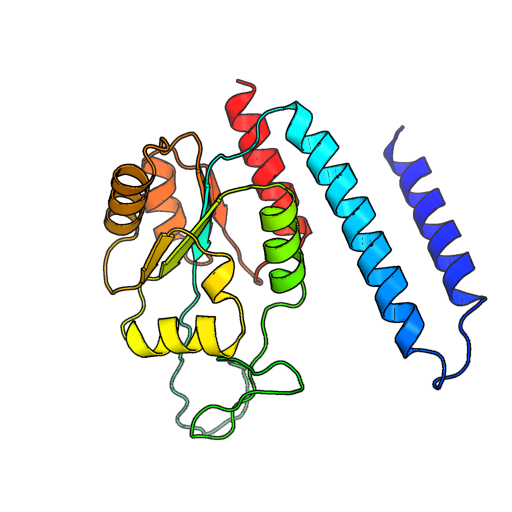41 -10.333 4.062 1.00 89.69 113 GLY A C 1
ATOM 910 O O . GLY A 1 113 ? -8.803 -9.793 3.762 1.00 89.69 113 GLY A O 1
ATOM 911 N N . ILE A 1 114 ? -6.641 -9.626 4.339 1.00 91.19 114 ILE A N 1
ATOM 912 C CA . ILE A 1 114 ? -6.592 -8.164 4.265 1.00 91.19 114 ILE A CA 1
ATOM 913 C C . ILE A 1 114 ? -6.403 -7.756 2.805 1.00 91.19 114 ILE A C 1
ATOM 915 O O . ILE A 1 114 ? -5.467 -8.194 2.133 1.00 91.19 114 ILE A O 1
ATOM 919 N N . CYS A 1 115 ? -7.288 -6.892 2.307 1.00 96.62 115 CYS A N 1
ATOM 920 C CA . CYS A 1 115 ? -7.185 -6.393 0.945 1.00 96.62 115 CYS A CA 1
ATOM 921 C C . CYS A 1 115 ? -5.975 -5.462 0.810 1.00 96.62 115 CYS A C 1
ATOM 923 O O . CYS A 1 115 ? -5.737 -4.602 1.662 1.00 96.62 115 CYS A O 1
ATOM 925 N N . MET A 1 116 ? -5.237 -5.596 -0.291 1.00 98.19 116 MET A N 1
ATOM 926 C CA . MET A 1 116 ? -4.061 -4.775 -0.573 1.00 98.19 116 MET A CA 1
ATOM 927 C C . MET A 1 116 ? -4.202 -4.023 -1.895 1.00 98.19 116 MET A C 1
ATOM 929 O O . MET A 1 116 ? -4.840 -4.497 -2.840 1.00 98.19 116 MET A O 1
ATOM 933 N N . ALA A 1 117 ? -3.580 -2.849 -1.964 1.00 98.38 117 ALA A N 1
ATOM 934 C CA . ALA A 1 117 ? -3.490 -2.045 -3.173 1.00 98.38 117 ALA A CA 1
ATOM 935 C C . ALA A 1 117 ? -2.089 -1.469 -3.386 1.00 98.38 117 ALA A C 1
ATOM 937 O O . ALA A 1 117 ? -1.362 -1.202 -2.431 1.00 98.38 117 ALA A O 1
ATOM 938 N N . ALA A 1 118 ? -1.742 -1.240 -4.649 1.00 97.31 118 ALA A N 1
ATOM 939 C CA . ALA A 1 118 ? -0.528 -0.540 -5.042 1.00 97.31 118 ALA A CA 1
ATOM 940 C C . ALA A 1 118 ? -0.869 0.843 -5.604 1.00 97.31 118 ALA A C 1
ATOM 942 O O . ALA A 1 118 ? -1.727 0.963 -6.483 1.00 97.31 118 ALA A O 1
ATOM 943 N N . ALA A 1 119 ? -0.180 1.874 -5.123 1.00 96.06 119 ALA A N 1
ATOM 944 C CA . ALA A 1 119 ? -0.307 3.245 -5.603 1.00 96.06 119 ALA A CA 1
ATOM 945 C C . ALA A 1 119 ? 1.069 3.754 -6.030 1.00 96.06 119 ALA A C 1
ATOM 947 O O . ALA A 1 119 ? 1.929 3.870 -5.173 1.00 96.06 119 ALA A O 1
ATOM 948 N N . SER A 1 120 ? 1.300 4.108 -7.294 1.00 92.94 120 SER A N 1
ATOM 949 C CA . SER A 1 120 ? 2.616 4.592 -7.744 1.00 92.94 120 SER A CA 1
ATOM 950 C C . SER A 1 120 ? 2.496 5.733 -8.738 1.00 92.94 120 SER A C 1
ATOM 952 O O . SER A 1 120 ? 1.740 5.646 -9.702 1.00 92.94 120 SER A O 1
ATOM 954 N N . ARG A 1 121 ? 3.304 6.776 -8.525 1.00 91.38 121 ARG A N 1
ATOM 955 C CA . ARG A 1 121 ? 3.364 7.985 -9.365 1.00 91.38 121 ARG A CA 1
ATOM 956 C C . ARG A 1 121 ? 4.362 7.863 -10.528 1.00 91.38 121 ARG A C 1
ATOM 958 O O . ARG A 1 121 ? 4.801 8.879 -11.051 1.00 91.38 121 ARG A O 1
ATOM 965 N N . THR A 1 122 ? 4.762 6.643 -10.888 1.00 84.25 122 THR A N 1
ATOM 966 C CA . THR A 1 122 ? 5.786 6.365 -11.909 1.00 84.25 122 THR A CA 1
ATOM 967 C C . THR A 1 122 ? 5.446 6.925 -13.293 1.00 84.25 122 THR A C 1
ATOM 969 O O . THR A 1 122 ? 4.309 6.810 -13.752 1.00 84.25 122 THR A O 1
ATOM 972 N N . ASP A 1 123 ? 6.467 7.449 -13.977 1.00 84.44 123 ASP A N 1
ATOM 973 C CA . ASP A 1 123 ? 6.414 7.873 -15.383 1.00 84.44 123 ASP A CA 1
ATOM 974 C C . ASP A 1 123 ? 6.478 6.703 -16.378 1.00 84.44 123 ASP A C 1
ATOM 976 O O . ASP A 1 123 ? 6.208 6.897 -17.563 1.00 84.44 123 ASP A O 1
ATOM 980 N N . ASP A 1 124 ? 6.753 5.479 -15.908 1.00 81.19 124 ASP A N 1
ATOM 981 C CA . ASP A 1 124 ? 6.722 4.259 -16.725 1.00 81.19 124 ASP A CA 1
ATOM 982 C C . ASP A 1 124 ? 5.790 3.184 -16.124 1.00 81.19 124 ASP A C 1
ATOM 984 O O . ASP A 1 124 ? 6.238 2.198 -15.523 1.00 81.19 124 ASP A O 1
ATOM 988 N N . PRO A 1 125 ? 4.459 3.352 -16.256 1.00 86.50 125 PRO A N 1
ATOM 989 C CA . PRO A 1 125 ? 3.49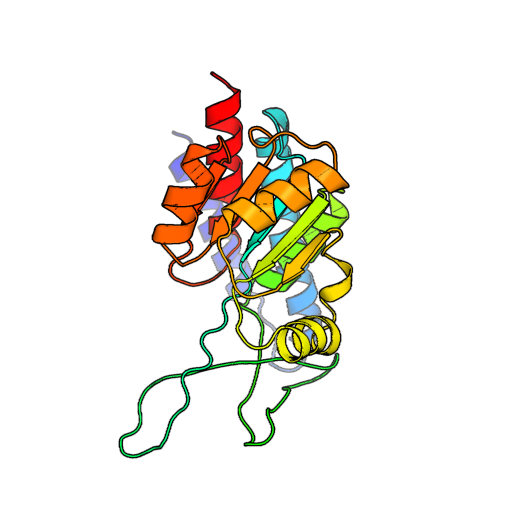5 2.370 -15.768 1.00 86.50 125 PRO A CA 1
ATOM 990 C C . PRO A 1 125 ? 3.619 0.971 -16.380 1.00 86.50 125 PRO A C 1
ATOM 992 O O . PRO A 1 125 ? 3.408 0.001 -15.646 1.00 86.50 125 PRO A O 1
ATOM 995 N N . PRO A 1 126 ? 3.914 0.809 -17.688 1.00 83.00 126 PRO A N 1
ATOM 996 C CA . PRO A 1 126 ? 4.168 -0.508 -18.262 1.00 83.00 126 PRO A CA 1
ATOM 997 C C . PRO A 1 126 ? 5.299 -1.251 -17.550 1.00 83.00 126 PRO A C 1
ATOM 999 O O . PRO A 1 126 ? 5.074 -2.386 -17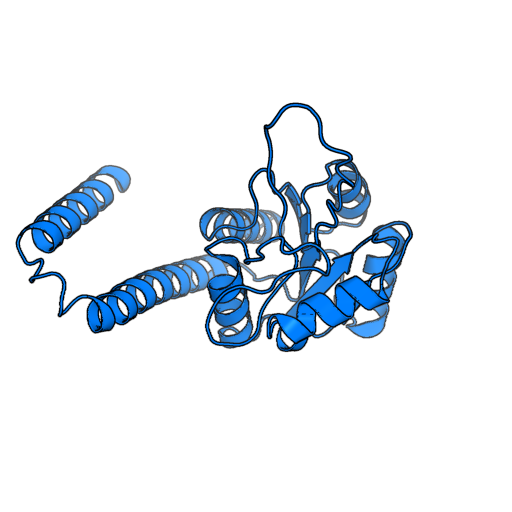.123 1.00 83.00 126 PRO A O 1
ATOM 1002 N N . ALA A 1 127 ? 6.454 -0.605 -17.342 1.00 78.88 127 ALA A N 1
ATOM 1003 C CA . ALA A 1 127 ? 7.587 -1.227 -16.660 1.00 78.88 127 ALA A CA 1
ATOM 1004 C C . ALA A 1 127 ? 7.254 -1.586 -15.208 1.00 78.88 127 ALA A C 1
ATOM 1006 O O . ALA A 1 127 ? 7.558 -2.687 -14.762 1.00 78.88 127 ALA A O 1
ATOM 1007 N N . ALA A 1 128 ? 6.556 -0.709 -14.483 1.00 81.06 128 ALA A N 1
ATOM 1008 C CA . ALA A 1 128 ? 6.117 -0.980 -13.114 1.00 81.06 128 ALA A CA 1
ATOM 1009 C C . ALA A 1 128 ? 5.186 -2.203 -13.013 1.00 81.06 128 ALA A C 1
ATOM 1011 O O . ALA A 1 128 ? 5.262 -2.990 -12.075 1.00 81.06 128 ALA A O 1
ATOM 1012 N N . LYS A 1 129 ? 4.294 -2.392 -13.989 1.00 84.25 129 LYS A N 1
ATOM 1013 C CA . LYS A 1 129 ? 3.377 -3.544 -14.020 1.00 84.25 129 LYS A CA 1
ATOM 1014 C C . LYS A 1 129 ? 4.062 -4.828 -14.472 1.00 84.25 129 LYS A C 1
ATOM 1016 O O . LYS A 1 129 ? 3.655 -5.916 -14.074 1.00 84.25 129 LYS A O 1
ATOM 1021 N N . GLU A 1 130 ? 5.035 -4.730 -15.370 1.00 80.81 130 GLU A N 1
ATOM 1022 C CA . GLU A 1 130 ? 5.896 -5.858 -15.728 1.00 80.81 130 GLU A CA 1
ATOM 1023 C C . GLU A 1 130 ? 6.720 -6.289 -14.521 1.00 80.81 130 GLU A C 1
ATOM 1025 O O . GLU A 1 130 ? 6.764 -7.469 -14.207 1.00 80.81 130 GLU A O 1
ATOM 1030 N N . LEU A 1 131 ? 7.249 -5.320 -13.781 1.00 78.06 131 LEU A N 1
ATOM 1031 C CA . LEU A 1 131 ? 8.006 -5.524 -12.565 1.00 78.06 131 LEU A CA 1
ATOM 1032 C C . LEU A 1 131 ? 7.240 -6.340 -11.521 1.00 78.06 131 LEU A C 1
ATOM 1034 O O . LEU A 1 131 ? 7.756 -7.347 -11.055 1.00 78.06 131 LEU A O 1
ATOM 1038 N N . LEU A 1 132 ? 6.006 -5.952 -11.182 1.00 83.94 132 LEU A N 1
ATOM 1039 C CA . LEU A 1 132 ? 5.186 -6.708 -10.225 1.00 83.94 132 LEU A CA 1
ATOM 1040 C C . LEU A 1 132 ? 4.969 -8.166 -10.654 1.00 83.94 132 LEU A C 1
ATOM 1042 O O . LEU A 1 132 ? 4.932 -9.058 -9.809 1.00 83.94 132 LEU A O 1
ATOM 1046 N N . ARG A 1 133 ? 4.808 -8.403 -11.963 1.00 84.56 133 ARG A N 1
ATOM 1047 C CA . ARG A 1 133 ? 4.581 -9.739 -12.533 1.00 84.56 133 ARG A CA 1
ATOM 1048 C C . ARG A 1 133 ? 5.849 -10.568 -12.574 1.00 84.56 133 ARG A C 1
ATOM 1050 O O . ARG A 1 133 ? 5.814 -11.734 -12.212 1.00 84.56 133 ARG A O 1
ATOM 1057 N N . ALA A 1 134 ? 6.950 -9.961 -13.007 1.00 76.00 134 ALA A N 1
ATOM 1058 C CA . ALA A 1 134 ? 8.246 -10.609 -13.071 1.00 76.00 134 ALA A CA 1
ATOM 1059 C C . ALA A 1 134 ? 8.625 -11.159 -11.703 1.00 76.00 134 ALA A C 1
ATOM 1061 O O . ALA A 1 134 ? 9.147 -12.255 -11.631 1.00 76.00 134 ALA A O 1
ATOM 1062 N N . LEU A 1 135 ? 8.277 -10.417 -10.657 1.00 75.56 135 LEU A N 1
ATOM 1063 C CA . LEU A 1 135 ? 8.557 -10.692 -9.262 1.00 75.56 135 LEU A CA 1
ATOM 1064 C C . LEU A 1 135 ? 7.571 -11.605 -8.539 1.00 75.56 135 LEU A C 1
ATOM 1066 O O . LEU A 1 135 ? 7.697 -11.797 -7.333 1.00 75.56 135 LEU A O 1
ATOM 1070 N N . ASP A 1 136 ? 6.532 -12.038 -9.244 1.00 84.25 136 ASP A N 1
ATOM 1071 C CA . ASP A 1 136 ? 5.431 -12.794 -8.666 1.00 84.25 136 ASP A CA 1
ATOM 1072 C C . ASP A 1 136 ? 4.851 -12.124 -7.405 1.00 84.25 136 ASP A C 1
ATOM 1074 O O . ASP A 1 136 ? 4.721 -12.749 -6.357 1.00 84.25 136 ASP A O 1
ATOM 1078 N N . ILE A 1 137 ? 4.537 -10.821 -7.477 1.00 86.25 137 ILE A N 1
ATOM 1079 C CA . ILE A 1 137 ? 3.756 -10.133 -6.428 1.00 86.25 137 ILE A CA 1
ATOM 1080 C C . ILE A 1 137 ? 2.502 -9.417 -6.936 1.00 86.25 137 ILE A C 1
ATOM 1082 O O . ILE A 1 137 ? 1.718 -8.891 -6.143 1.00 86.25 137 ILE A O 1
ATOM 1086 N N . ASP A 1 138 ? 2.283 -9.383 -8.250 1.00 91.81 138 ASP A N 1
ATOM 1087 C CA . ASP A 1 138 ? 1.105 -8.748 -8.850 1.00 91.81 138 ASP A CA 1
ATOM 1088 C C . ASP A 1 138 ? -0.216 -9.323 -8.303 1.00 91.81 138 ASP A C 1
ATOM 1090 O O . ASP A 1 138 ? -1.211 -8.602 -8.190 1.00 91.81 138 ASP A O 1
ATOM 1094 N N . GLN A 1 139 ? -0.201 -10.601 -7.912 1.00 94.12 139 GLN A N 1
ATOM 1095 C CA . GLN A 1 139 ? -1.327 -11.350 -7.358 1.00 94.12 139 GLN A CA 1
ATOM 1096 C C . GLN A 1 139 ? -1.700 -10.983 -5.915 1.00 94.12 139 GLN A C 1
ATOM 1098 O O . GLN A 1 139 ? -2.744 -11.433 -5.441 1.00 94.12 139 GLN A O 1
ATOM 1103 N N . TYR A 1 140 ? -0.871 -10.221 -5.193 1.00 94.62 140 TYR A N 1
ATOM 1104 C CA . TYR A 1 140 ? -1.229 -9.740 -3.853 1.00 94.62 140 TYR A CA 1
ATOM 1105 C C . TYR A 1 140 ? -2.076 -8.462 -3.913 1.00 94.62 140 TYR A C 1
ATOM 1107 O O . TYR A 1 140 ? -2.831 -8.190 -2.984 1.00 94.62 140 TYR A O 1
ATOM 1115 N N . PHE A 1 141 ? -2.000 -7.688 -5.000 1.00 97.19 141 PHE A N 1
ATOM 1116 C CA . PHE A 1 141 ? -2.674 -6.394 -5.106 1.00 97.19 141 PHE A CA 1
ATOM 1117 C C . PHE A 1 141 ? -3.998 -6.494 -5.865 1.00 97.19 141 PHE A C 1
ATOM 1119 O O . PHE A 1 141 ? -4.025 -6.586 -7.096 1.00 97.19 141 PHE A O 1
ATOM 1126 N N . THR A 1 142 ? -5.105 -6.384 -5.130 1.00 97.75 142 THR A N 1
ATOM 1127 C CA . THR A 1 142 ? -6.463 -6.334 -5.694 1.00 97.75 142 THR A CA 1
ATOM 1128 C C . THR A 1 142 ? -6.675 -5.076 -6.534 1.00 97.75 142 THR A C 1
ATOM 1130 O O . THR A 1 142 ? -7.247 -5.139 -7.620 1.00 97.75 142 THR A O 1
ATOM 1133 N N . TYR A 1 143 ? -6.185 -3.928 -6.053 1.00 98.12 143 TYR A N 1
ATOM 1134 C CA . TYR A 1 143 ? -6.294 -2.643 -6.747 1.00 98.12 143 TYR A CA 1
ATOM 1135 C C . TYR A 1 143 ? -4.910 -2.088 -7.077 1.00 98.12 143 TYR A C 1
ATOM 1137 O O . TYR A 1 143 ? -3.990 -2.155 -6.265 1.00 98.12 143 TYR A O 1
ATOM 1145 N N . LYS A 1 144 ? -4.751 -1.525 -8.276 1.00 97.62 144 LYS A N 1
ATOM 1146 C CA . LYS A 1 144 ? -3.463 -1.026 -8.774 1.00 97.62 144 LYS A CA 1
ATOM 1147 C C . LYS A 1 144 ? -3.668 0.291 -9.509 1.00 97.62 144 LYS A C 1
ATOM 1149 O O . LYS A 1 144 ? -4.072 0.298 -10.668 1.00 97.62 144 LYS A O 1
ATOM 1154 N N . GLU A 1 145 ? -3.335 1.392 -8.851 1.00 97.88 145 GLU A N 1
ATOM 1155 C CA . GLU A 1 145 ? -3.293 2.718 -9.463 1.00 97.88 145 GLU A CA 1
ATOM 1156 C C . GLU A 1 145 ? -1.814 3.059 -9.685 1.00 97.88 145 GLU A C 1
ATOM 1158 O O . GLU A 1 145 ? -1.072 3.365 -8.757 1.00 97.88 145 GLU A O 1
ATOM 1163 N N . ILE A 1 146 ? -1.341 2.883 -10.915 1.00 94.19 146 ILE A N 1
ATOM 1164 C CA . ILE A 1 146 ? 0.075 3.019 -11.279 1.00 94.19 146 ILE A CA 1
ATOM 1165 C C . ILE A 1 146 ? 0.125 3.919 -12.507 1.00 94.19 146 ILE A C 1
ATOM 1167 O O . ILE A 1 146 ? -0.138 3.444 -13.615 1.00 94.19 146 ILE A O 1
ATOM 1171 N N . TYR A 1 147 ? 0.362 5.214 -12.298 1.00 92.88 147 TYR A N 1
ATOM 1172 C CA . TYR A 1 147 ? 0.470 6.238 -13.340 1.00 92.88 147 TYR A CA 1
ATOM 1173 C C . TYR A 1 147 ? 0.929 7.589 -12.764 1.00 92.88 147 TYR A C 1
ATOM 1175 O O . TYR A 1 147 ? 0.745 7.851 -11.573 1.00 92.88 147 TYR A O 1
ATOM 1183 N N . PRO A 1 148 ? 1.458 8.506 -13.595 1.00 92.19 148 PRO A N 1
ATOM 1184 C CA . PRO A 1 148 ? 1.812 9.847 -13.143 1.00 92.19 148 PRO A CA 1
ATOM 1185 C C . PRO A 1 148 ? 0.602 10.605 -12.603 1.00 92.19 148 PRO A C 1
ATOM 1187 O O . PRO A 1 148 ? -0.463 10.638 -13.220 1.00 92.19 148 PRO A O 1
ATOM 1190 N N . GLY A 1 149 ? 0.765 11.282 -11.471 1.00 93.31 149 GLY A N 1
ATOM 1191 C CA . GLY A 1 149 ? -0.282 12.136 -10.919 1.00 93.31 149 GLY A CA 1
ATOM 1192 C C . GLY A 1 149 ? -0.183 12.308 -9.412 1.00 93.31 149 GLY A C 1
ATOM 1193 O O . GLY A 1 149 ? 0.819 11.964 -8.792 1.00 93.31 149 GLY A O 1
ATOM 1194 N N . SER A 1 150 ? -1.240 12.857 -8.813 1.00 96.31 150 SER A N 1
ATOM 1195 C CA . SER A 1 150 ? -1.365 12.961 -7.356 1.00 96.31 150 SER A CA 1
ATOM 1196 C C . SER A 1 150 ? -1.910 11.662 -6.768 1.00 96.31 150 SER A C 1
ATOM 1198 O O . SER A 1 150 ? -2.887 11.113 -7.288 1.00 96.31 150 SER A O 1
ATOM 1200 N N . LYS A 1 151 ? -1.352 11.212 -5.635 1.00 97.38 151 LYS A N 1
ATOM 1201 C CA . LYS A 1 151 ? -1.895 10.086 -4.856 1.00 97.38 151 LYS A CA 1
ATOM 1202 C C . LYS A 1 151 ? -3.341 10.331 -4.427 1.00 97.38 151 LYS A C 1
ATOM 1204 O O . LYS A 1 151 ? -4.094 9.373 -4.323 1.00 97.38 151 LYS A O 1
ATOM 1209 N N . VAL A 1 152 ? -3.786 11.582 -4.284 1.00 98.38 152 VAL A N 1
ATOM 1210 C CA . VAL A 1 152 ? -5.198 11.897 -3.997 1.00 98.38 152 VAL A CA 1
ATOM 1211 C C . VAL A 1 152 ? -6.119 11.301 -5.067 1.00 98.38 152 VAL A C 1
ATOM 1213 O O . VAL A 1 152 ? -7.133 10.682 -4.745 1.00 98.38 152 VAL A O 1
ATOM 1216 N N . SER A 1 153 ? -5.743 11.408 -6.345 1.00 98.38 153 SER A N 1
ATOM 1217 C CA . SER A 1 153 ? -6.503 10.804 -7.446 1.00 98.38 153 SER A CA 1
ATOM 1218 C C . SER A 1 153 ? -6.491 9.276 -7.391 1.00 98.38 153 SER A C 1
ATOM 1220 O O . SER A 1 153 ? -7.507 8.658 -7.697 1.00 98.38 153 SER A O 1
ATOM 1222 N N . HIS A 1 154 ? -5.375 8.676 -6.972 1.00 98.44 154 HIS A N 1
ATOM 1223 C CA . HIS A 1 154 ? -5.239 7.226 -6.804 1.00 98.44 154 HIS A CA 1
ATOM 1224 C C . HIS A 1 154 ? -6.166 6.723 -5.685 1.00 98.44 154 HIS A C 1
ATOM 1226 O O . HIS A 1 154 ? -6.975 5.822 -5.879 1.00 98.44 154 HIS A O 1
ATOM 1232 N N . PHE A 1 155 ? -6.144 7.386 -4.529 1.00 98.69 155 PHE A N 1
ATOM 1233 C CA . PHE A 1 155 ? -6.999 7.059 -3.388 1.00 98.69 155 PHE A CA 1
ATOM 1234 C C . PHE A 1 155 ? -8.491 7.247 -3.686 1.00 98.69 155 PHE A C 1
ATOM 1236 O O . PHE A 1 155 ? -9.322 6.433 -3.274 1.00 98.69 155 PHE A O 1
ATOM 1243 N N . LYS A 1 156 ? -8.848 8.250 -4.495 1.00 98.62 156 LYS A N 1
ATOM 1244 C CA . LYS A 1 156 ? -10.215 8.390 -5.010 1.00 98.62 156 LYS A CA 1
ATOM 1245 C C . LYS A 1 156 ? -10.643 7.183 -5.853 1.00 98.62 156 LYS A C 1
ATOM 1247 O O . LYS A 1 156 ? -11.796 6.773 -5.780 1.00 98.62 156 LYS A O 1
ATOM 1252 N N . LYS A 1 157 ? -9.745 6.596 -6.643 1.00 98.69 157 LYS A N 1
ATOM 1253 C CA . LYS A 1 157 ? -10.047 5.390 -7.426 1.00 98.69 157 LYS A CA 1
ATOM 1254 C C . LYS A 1 157 ? -10.195 4.155 -6.542 1.00 98.69 157 LYS A C 1
ATOM 1256 O O . LYS A 1 157 ? -11.143 3.400 -6.743 1.00 98.69 157 LYS A O 1
ATOM 1261 N N . PHE A 1 158 ? -9.365 4.010 -5.507 1.00 98.56 158 PHE A N 1
ATOM 1262 C CA . PHE A 1 158 ? -9.523 2.927 -4.530 1.00 98.56 158 PHE A CA 1
ATOM 1263 C C . PHE A 1 158 ? -10.876 2.974 -3.825 1.00 98.56 158 PHE A C 1
ATOM 1265 O O . PHE A 1 158 ? -11.562 1.957 -3.778 1.00 98.56 158 PHE A O 1
ATOM 1272 N N . THR A 1 159 ? -11.302 4.137 -3.328 1.00 98.25 159 THR A N 1
ATOM 1273 C CA . THR A 1 159 ? -12.623 4.277 -2.683 1.00 98.25 159 THR A CA 1
ATOM 1274 C C . THR A 1 159 ? -13.767 3.969 -3.649 1.00 98.25 159 THR A C 1
ATOM 1276 O O . THR A 1 159 ? -14.694 3.251 -3.289 1.00 98.25 159 THR A O 1
ATOM 1279 N N . GLN A 1 160 ? -13.685 4.439 -4.899 1.00 98.31 160 GLN A N 1
ATOM 1280 C CA . GLN A 1 160 ? -14.689 4.156 -5.932 1.00 98.31 160 GLN A CA 1
ATOM 1281 C C . GLN A 1 160 ? -14.795 2.667 -6.278 1.00 98.31 160 GLN A C 1
ATOM 1283 O O . GLN A 1 160 ? -15.899 2.177 -6.491 1.00 98.31 160 GLN A O 1
ATOM 1288 N N . ALA A 1 161 ? -13.664 1.964 -6.362 1.00 98.06 161 ALA A N 1
ATOM 1289 C CA . ALA A 1 161 ? -13.631 0.557 -6.747 1.00 98.06 161 ALA A CA 1
ATOM 1290 C C . ALA A 1 161 ? -13.971 -0.388 -5.585 1.00 98.06 161 ALA A C 1
ATOM 1292 O O . ALA A 1 161 ? -14.621 -1.406 -5.800 1.00 98.06 161 ALA A O 1
ATOM 1293 N N . SER A 1 162 ? -13.535 -0.054 -4.368 1.00 97.75 162 SER A N 1
ATOM 1294 C CA . SER A 1 162 ? -13.670 -0.925 -3.193 1.00 97.75 162 SER A CA 1
ATOM 1295 C C . SER A 1 162 ? -14.876 -0.618 -2.308 1.00 97.75 162 SER A C 1
ATOM 1297 O O . SER A 1 162 ? -15.300 -1.481 -1.547 1.00 97.75 162 SER A O 1
ATOM 1299 N N . GLY A 1 163 ? -15.400 0.611 -2.349 1.00 98.00 163 GLY A N 1
ATOM 1300 C CA . GLY A 1 163 ? -16.390 1.096 -1.383 1.00 98.00 163 GLY A CA 1
ATOM 1301 C C . GLY A 1 163 ? -15.834 1.340 0.028 1.00 98.00 163 GLY A C 1
ATOM 1302 O O . GLY A 1 163 ? -16.586 1.744 0.911 1.00 98.00 163 GLY A O 1
ATOM 1303 N N . ILE A 1 164 ? -14.534 1.124 0.253 1.00 98.12 164 ILE A N 1
ATOM 1304 C CA . ILE A 1 164 ? -13.879 1.296 1.555 1.00 98.12 164 ILE A CA 1
ATOM 1305 C C . ILE A 1 164 ? -13.669 2.789 1.817 1.00 98.12 164 ILE A C 1
ATOM 1307 O O . ILE A 1 164 ? -13.259 3.529 0.922 1.00 98.12 164 ILE A O 1
ATOM 1311 N N . SER A 1 165 ? -13.950 3.244 3.039 1.00 97.94 165 SER A N 1
ATOM 1312 C CA . SER A 1 165 ? -13.761 4.643 3.429 1.00 97.94 165 SER A CA 1
ATOM 1313 C C . SER A 1 165 ? -12.279 4.962 3.650 1.00 97.94 165 SER A C 1
ATOM 1315 O O . SER A 1 165 ? -11.506 4.086 4.026 1.00 97.94 165 SER A O 1
ATOM 1317 N N . TYR A 1 166 ? -11.862 6.223 3.487 1.00 98.56 166 TYR A N 1
ATOM 1318 C CA . TYR A 1 166 ? -10.477 6.618 3.785 1.00 98.56 166 TYR A CA 1
ATOM 1319 C C . TYR A 1 166 ? -10.065 6.317 5.230 1.00 98.56 166 TYR A C 1
ATOM 1321 O O . TYR A 1 166 ? -8.906 5.989 5.472 1.00 98.56 166 TYR A O 1
ATOM 1329 N N . ALA A 1 167 ? -10.999 6.409 6.181 1.00 97.06 167 ALA A N 1
ATOM 1330 C CA . ALA A 1 167 ? -10.723 6.129 7.585 1.00 97.06 167 ALA A CA 1
ATOM 1331 C C . ALA A 1 167 ? -10.291 4.672 7.803 1.00 97.06 167 ALA A C 1
ATOM 1333 O O . ALA A 1 167 ? -9.450 4.426 8.656 1.00 97.06 167 ALA A O 1
ATOM 1334 N N . ASP A 1 168 ? -10.785 3.743 6.981 1.00 97.00 168 ASP A N 1
ATOM 1335 C CA . ASP A 1 168 ? -10.500 2.307 7.077 1.00 97.00 168 ASP A CA 1
ATOM 1336 C C . ASP A 1 168 ? -9.265 1.873 6.265 1.00 97.00 168 ASP A C 1
ATOM 1338 O O . ASP A 1 168 ? -9.030 0.676 6.064 1.00 97.00 168 ASP A O 1
ATOM 1342 N N . MET A 1 169 ? -8.473 2.839 5.783 1.00 98.31 169 MET A N 1
ATOM 1343 C CA . MET A 1 169 ? -7.263 2.602 4.997 1.00 98.31 169 MET A CA 1
ATOM 1344 C C . MET A 1 169 ? -5.985 2.859 5.804 1.00 98.31 169 MET A C 1
ATOM 1346 O O . MET A 1 169 ? -5.880 3.824 6.573 1.00 98.31 169 MET A O 1
ATOM 1350 N N . LEU A 1 170 ? -4.974 2.028 5.551 1.00 98.19 170 LEU A N 1
ATOM 1351 C CA . LEU A 1 170 ? -3.600 2.206 6.020 1.00 98.19 170 LEU A CA 1
ATOM 1352 C C . LEU A 1 170 ? -2.668 2.356 4.815 1.00 98.19 170 LEU A C 1
ATOM 1354 O O . LEU A 1 170 ? -2.741 1.565 3.882 1.00 98.19 170 LEU A O 1
ATOM 1358 N N . PHE A 1 171 ? -1.799 3.361 4.831 1.00 98.44 171 PHE A N 1
ATOM 1359 C CA . PHE A 1 171 ? -0.931 3.709 3.709 1.00 98.44 171 PHE A CA 1
ATOM 1360 C C . PHE A 1 171 ? 0.541 3.777 4.114 1.00 98.44 171 PHE A C 1
ATOM 1362 O O . PHE A 1 171 ? 0.878 4.428 5.105 1.00 98.44 171 PHE A O 1
ATOM 1369 N N . PHE A 1 172 ? 1.398 3.147 3.312 1.00 96.88 172 PHE A N 1
ATOM 1370 C CA . PHE A 1 172 ? 2.853 3.151 3.442 1.00 96.88 172 PHE A CA 1
ATOM 1371 C C . PHE A 1 172 ? 3.491 3.796 2.205 1.00 96.88 172 PHE A C 1
ATOM 1373 O O . PHE A 1 172 ? 3.258 3.330 1.090 1.00 96.88 172 PHE A O 1
ATOM 1380 N N . ASP A 1 173 ? 4.290 4.846 2.395 1.00 94.56 173 ASP A N 1
ATOM 1381 C CA . ASP A 1 173 ? 4.970 5.595 1.321 1.00 94.56 173 ASP A CA 1
ATOM 1382 C C . ASP A 1 173 ? 6.272 6.202 1.864 1.00 94.56 173 ASP A C 1
ATOM 1384 O O . ASP A 1 173 ? 6.350 6.509 3.056 1.00 94.56 173 ASP A O 1
ATOM 1388 N N . ASP A 1 174 ? 7.300 6.351 1.031 1.00 88.00 174 ASP A N 1
ATOM 1389 C CA . ASP A 1 174 ? 8.589 6.935 1.427 1.00 88.00 174 ASP A CA 1
ATOM 1390 C C . ASP A 1 174 ? 8.693 8.443 1.132 1.00 88.00 174 ASP A C 1
ATOM 1392 O O . ASP A 1 174 ? 9.638 9.096 1.576 1.00 88.00 174 ASP A O 1
ATOM 1396 N N . GLU A 1 175 ? 7.729 9.026 0.416 1.00 90.81 175 GLU A N 1
ATOM 1397 C CA . GLU A 1 175 ? 7.696 10.446 0.076 1.00 90.81 175 GLU A CA 1
ATOM 1398 C C . GLU A 1 175 ? 6.785 11.214 1.050 1.00 90.81 175 GLU A C 1
ATOM 1400 O O . GLU A 1 175 ? 5.556 11.110 1.005 1.00 90.81 175 GLU A O 1
ATOM 1405 N N . GLU A 1 176 ? 7.376 12.066 1.897 1.00 93.94 176 GLU A N 1
ATOM 1406 C CA . GLU A 1 176 ? 6.653 12.891 2.887 1.00 93.94 176 GLU A CA 1
ATOM 1407 C C . GLU A 1 176 ? 5.467 13.653 2.288 1.00 93.94 176 GLU A C 1
ATOM 1409 O O . GLU A 1 176 ? 4.391 13.713 2.880 1.00 93.94 176 GLU A O 1
ATOM 1414 N N . ARG A 1 177 ? 5.619 14.171 1.065 1.00 95.62 177 ARG A N 1
ATOM 1415 C CA . ARG A 1 177 ? 4.539 14.868 0.363 1.00 95.62 177 ARG A CA 1
ATOM 1416 C C . ARG A 1 177 ? 3.309 13.980 0.152 1.00 95.62 177 ARG A C 1
ATOM 1418 O O . ARG A 1 177 ? 2.186 14.452 0.313 1.00 95.62 177 ARG A O 1
ATOM 1425 N N . ASN A 1 178 ? 3.505 12.713 -0.216 1.00 95.56 178 ASN A N 1
ATOM 1426 C CA . ASN A 1 178 ? 2.398 11.775 -0.397 1.00 95.56 178 ASN A CA 1
ATOM 1427 C C . ASN A 1 178 ? 1.726 11.483 0.954 1.00 95.56 178 ASN A C 1
ATOM 1429 O O . ASN A 1 178 ? 0.499 11.425 1.023 1.00 95.56 178 ASN A O 1
ATOM 1433 N N . ILE A 1 179 ? 2.510 11.351 2.028 1.00 97.56 179 ILE A N 1
ATOM 1434 C CA . ILE A 1 179 ? 2.001 11.167 3.395 1.00 97.56 179 ILE A CA 1
ATOM 1435 C C . ILE A 1 179 ? 1.150 12.366 3.835 1.00 97.56 179 ILE A C 1
ATOM 1437 O O . ILE A 1 179 ? 0.036 12.184 4.337 1.00 97.56 179 ILE A O 1
ATOM 1441 N N . ASP A 1 180 ? 1.621 13.588 3.602 1.00 97.94 180 ASP A N 1
ATOM 1442 C CA . ASP A 1 180 ? 0.900 14.818 3.934 1.00 97.94 180 ASP A CA 1
ATOM 1443 C C . ASP A 1 180 ? -0.405 14.954 3.145 1.00 97.94 180 ASP A C 1
ATOM 1445 O O . ASP A 1 180 ? -1.459 15.225 3.725 1.00 97.94 180 ASP A O 1
ATOM 1449 N N . ASP A 1 181 ? -0.362 14.733 1.830 1.00 97.94 181 ASP A N 1
ATOM 1450 C CA . ASP A 1 181 ? -1.538 14.845 0.966 1.00 97.94 181 ASP A CA 1
ATOM 1451 C C . ASP A 1 181 ? -2.617 13.814 1.343 1.00 97.94 181 ASP A C 1
ATOM 1453 O O . ASP A 1 181 ? -3.805 14.144 1.393 1.00 97.94 181 ASP A O 1
ATOM 1457 N N . ILE A 1 182 ? -2.219 12.572 1.638 1.00 98.50 182 ILE A N 1
ATOM 1458 C CA . ILE A 1 182 ? -3.150 11.465 1.904 1.00 98.50 182 ILE A CA 1
ATOM 1459 C C . ILE A 1 182 ? -3.660 11.454 3.347 1.00 98.50 182 ILE A C 1
ATOM 1461 O O . ILE A 1 182 ? -4.835 11.155 3.579 1.00 98.50 182 ILE A O 1
ATOM 1465 N N . SER A 1 183 ? -2.844 11.856 4.322 1.00 97.75 183 SER A N 1
ATOM 1466 C CA . SER A 1 183 ? -3.286 11.950 5.720 1.00 97.75 183 SER A CA 1
ATOM 1467 C C . SER A 1 183 ? -4.441 12.944 5.906 1.00 97.75 183 SER A C 1
ATOM 1469 O O . SER A 1 183 ? -5.349 12.688 6.700 1.00 97.75 183 SER A O 1
ATOM 1471 N N . ARG A 1 184 ? -4.481 14.022 5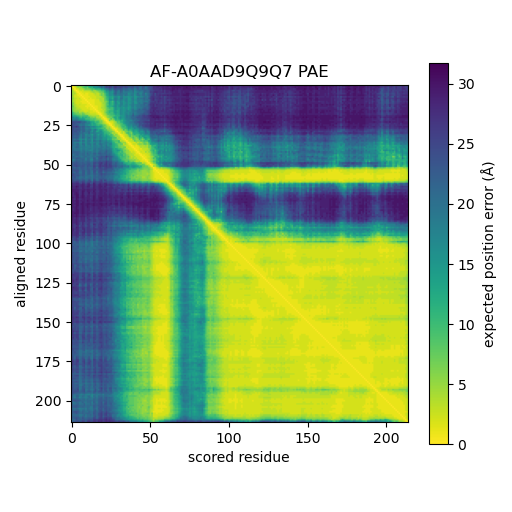.107 1.00 97.88 184 ARG A N 1
ATOM 1472 C CA . ARG A 1 184 ? -5.579 15.011 5.078 1.00 97.88 184 ARG A CA 1
ATOM 1473 C C . ARG A 1 184 ? -6.921 14.434 4.624 1.00 97.88 184 ARG A C 1
ATOM 1475 O O . ARG A 1 184 ? -7.957 15.011 4.941 1.00 97.88 184 ARG A O 1
ATOM 1482 N N . LEU A 1 185 ? -6.922 13.303 3.915 1.00 97.75 185 LEU A N 1
ATOM 1483 C CA . LEU A 1 185 ? -8.145 12.594 3.517 1.00 97.75 185 LEU A CA 1
ATOM 1484 C C . LEU A 1 185 ? -8.722 11.725 4.646 1.00 97.75 185 LEU A C 1
ATOM 1486 O O . LEU A 1 185 ? -9.804 11.165 4.493 1.00 97.75 185 LEU A O 1
ATOM 1490 N N . GLY A 1 186 ? -8.011 11.596 5.770 1.00 97.25 186 GLY A N 1
ATOM 1491 C CA . GLY A 1 186 ? -8.407 10.746 6.891 1.00 97.25 186 GLY A CA 1
ATOM 1492 C C . GLY A 1 186 ? -7.787 9.350 6.865 1.00 97.25 186 GLY A C 1
ATOM 1493 O O . GLY A 1 186 ? -8.069 8.568 7.769 1.00 97.25 186 GLY A O 1
ATOM 1494 N N . VAL A 1 187 ? -6.901 9.050 5.913 1.00 98.38 187 VAL A N 1
ATOM 1495 C CA . VAL A 1 187 ? -6.146 7.787 5.849 1.00 98.38 187 VAL A CA 1
ATOM 1496 C C . VAL A 1 187 ? -5.087 7.733 6.949 1.00 98.38 187 VAL A C 1
ATOM 1498 O O . VAL A 1 187 ? -4.438 8.734 7.269 1.00 98.38 187 VAL A O 1
ATOM 1501 N N . THR A 1 188 ? -4.881 6.564 7.554 1.00 98.19 188 THR A N 1
ATOM 1502 C CA . THR A 1 188 ? -3.740 6.364 8.458 1.00 98.19 188 THR A CA 1
ATOM 1503 C C . THR A 1 188 ? -2.479 6.164 7.627 1.00 98.19 188 THR A C 1
ATOM 1505 O O . THR A 1 188 ? -2.381 5.194 6.891 1.00 98.19 188 THR A O 1
ATOM 1508 N N . CYS A 1 189 ? -1.510 7.073 7.736 1.00 98.19 189 CYS A N 1
ATOM 1509 C CA . CYS A 1 189 ? -0.302 7.047 6.904 1.00 98.19 189 CYS A CA 1
ATOM 1510 C C . CYS A 1 189 ? 0.960 6.769 7.732 1.00 98.19 189 CYS A C 1
ATOM 1512 O O . CYS A 1 189 ? 1.071 7.226 8.880 1.00 98.19 189 CYS A O 1
ATOM 1514 N N . VAL A 1 190 ? 1.916 6.056 7.143 1.00 96.31 190 VAL A N 1
ATOM 1515 C CA . VAL A 1 190 ? 3.224 5.715 7.714 1.00 96.31 190 VAL A CA 1
ATOM 1516 C C . VAL A 1 190 ? 4.308 6.072 6.701 1.00 96.31 190 VAL A C 1
ATOM 1518 O O . VAL A 1 190 ? 4.315 5.533 5.598 1.00 96.31 190 VAL A O 1
ATOM 1521 N N . LEU A 1 191 ? 5.216 6.968 7.094 1.00 93.94 191 LEU A N 1
ATOM 1522 C CA . LEU A 1 191 ? 6.411 7.290 6.318 1.00 93.94 191 LEU A CA 1
ATOM 1523 C C . LEU A 1 191 ? 7.415 6.134 6.425 1.00 93.94 191 LEU A C 1
ATOM 1525 O O . LEU A 1 191 ? 7.742 5.702 7.532 1.00 93.94 191 LEU A O 1
ATOM 1529 N N . VAL A 1 192 ? 7.893 5.637 5.287 1.00 88.31 192 VAL A N 1
ATOM 1530 C CA . VAL A 1 192 ? 8.792 4.481 5.201 1.00 88.31 192 VAL A CA 1
ATOM 1531 C C . VAL A 1 192 ? 10.180 4.919 4.742 1.00 88.31 192 VAL A C 1
ATOM 1533 O O . VAL A 1 192 ? 10.445 5.038 3.556 1.00 88.31 192 VAL A O 1
ATOM 1536 N N . GLU A 1 193 ? 11.107 5.125 5.675 1.00 82.50 193 GLU A N 1
ATOM 1537 C CA . GLU A 1 193 ? 12.433 5.678 5.347 1.00 82.50 193 GLU A CA 1
ATOM 1538 C C . GLU A 1 193 ? 13.412 4.647 4.755 1.00 82.50 193 GLU A C 1
ATOM 1540 O O . GLU A 1 193 ? 14.253 4.978 3.923 1.00 82.50 193 GLU A O 1
ATOM 1545 N N . GLN A 1 194 ? 13.334 3.388 5.201 1.00 79.69 194 GLN A N 1
ATOM 1546 C CA . GLN A 1 194 ? 14.319 2.338 4.883 1.00 79.69 194 GLN A CA 1
ATOM 1547 C C . GLN A 1 194 ? 13.665 1.057 4.354 1.00 79.69 194 GLN A C 1
ATOM 1549 O O . GLN A 1 194 ? 14.085 -0.055 4.687 1.00 79.69 194 GLN A O 1
ATOM 1554 N N . GLY A 1 195 ? 12.621 1.226 3.545 1.00 77.50 195 GLY A N 1
ATOM 1555 C CA . GLY A 1 195 ? 11.851 0.120 2.993 1.00 77.50 195 GLY A CA 1
ATOM 1556 C C . GLY A 1 195 ? 10.937 -0.571 4.001 1.00 77.50 195 GLY A C 1
ATOM 1557 O O . GLY A 1 195 ? 10.976 -0.323 5.209 1.00 77.50 195 GLY A O 1
ATOM 1558 N N . MET A 1 196 ? 10.083 -1.444 3.473 1.00 83.00 196 MET A N 1
ATOM 1559 C CA . MET A 1 196 ? 9.133 -2.196 4.283 1.00 83.00 196 MET A CA 1
ATOM 1560 C C . MET A 1 196 ? 9.842 -3.276 5.098 1.00 83.00 196 MET A C 1
ATOM 1562 O O . MET A 1 196 ? 10.580 -4.098 4.556 1.00 83.00 196 MET A O 1
ATOM 1566 N N . LYS A 1 197 ? 9.568 -3.261 6.404 1.00 83.75 197 LYS A N 1
ATOM 1567 C CA . LYS A 1 197 ? 10.003 -4.247 7.398 1.00 83.75 197 LYS A CA 1
ATOM 1568 C C . LYS A 1 197 ? 8.814 -4.680 8.244 1.00 83.75 197 LYS A C 1
ATOM 1570 O O . LYS A 1 197 ? 7.843 -3.926 8.367 1.00 83.75 197 LYS A O 1
ATOM 1575 N N . HIS A 1 198 ? 8.913 -5.831 8.895 1.00 82.12 198 HIS A N 1
ATOM 1576 C CA . HIS A 1 198 ? 7.889 -6.319 9.822 1.00 82.12 198 HIS A CA 1
ATOM 1577 C C . HIS A 1 198 ? 7.528 -5.281 10.896 1.00 82.12 198 HIS A C 1
ATOM 1579 O O . HIS A 1 198 ? 6.355 -4.997 11.140 1.00 82.12 198 HIS A O 1
ATOM 1585 N N . THR A 1 199 ? 8.537 -4.615 11.459 1.00 85.38 199 THR A N 1
ATOM 1586 C CA . THR A 1 199 ? 8.357 -3.558 12.466 1.00 85.38 199 THR A CA 1
ATOM 1587 C C . THR A 1 199 ? 7.622 -2.329 11.926 1.00 85.38 199 THR A C 1
ATOM 1589 O O . THR A 1 199 ? 6.879 -1.682 12.664 1.00 85.38 199 THR A O 1
ATOM 1592 N N . VAL A 1 200 ? 7.784 -2.001 10.639 1.00 88.19 200 VAL A N 1
ATOM 1593 C CA . VAL A 1 200 ? 7.070 -0.890 9.985 1.00 88.19 200 VAL A CA 1
ATOM 1594 C C . VAL A 1 200 ? 5.584 -1.219 9.875 1.00 88.19 200 VAL A C 1
ATOM 1596 O O . VAL A 1 200 ? 4.748 -0.389 10.240 1.00 88.19 200 VAL A O 1
ATOM 1599 N N . LEU A 1 201 ? 5.254 -2.442 9.446 1.00 90.38 201 LEU A N 1
ATOM 1600 C CA . LEU A 1 201 ? 3.872 -2.919 9.390 1.00 90.38 201 LEU A CA 1
ATOM 1601 C C . LEU A 1 201 ? 3.229 -2.916 10.781 1.00 90.38 201 LEU A C 1
ATOM 1603 O O . LEU A 1 201 ? 2.151 -2.352 10.961 1.00 90.38 201 LEU A O 1
ATOM 1607 N N . GLU A 1 202 ? 3.908 -3.501 11.768 1.00 89.56 202 GLU A N 1
ATOM 1608 C CA . GLU A 1 202 ? 3.425 -3.596 13.147 1.00 89.56 202 GLU A CA 1
ATOM 1609 C C . GLU A 1 202 ? 3.120 -2.211 13.735 1.00 89.56 202 GLU A C 1
ATOM 1611 O O . GLU A 1 202 ? 2.039 -1.975 14.284 1.00 89.56 202 GLU A O 1
ATOM 1616 N N . ASN A 1 203 ? 4.040 -1.258 13.565 1.00 90.12 203 ASN A N 1
ATOM 1617 C CA . ASN A 1 203 ? 3.848 0.119 14.010 1.00 90.12 203 ASN A CA 1
ATOM 1618 C C . ASN A 1 203 ? 2.687 0.803 13.278 1.00 90.12 203 ASN A C 1
ATOM 1620 O O . ASN A 1 203 ? 1.910 1.529 13.903 1.00 90.12 203 ASN A O 1
ATOM 1624 N N . GLY A 1 204 ? 2.537 0.557 11.974 1.00 94.31 204 GLY A N 1
ATOM 1625 C CA . GLY A 1 204 ? 1.422 1.074 11.183 1.00 94.31 204 GLY A CA 1
ATOM 1626 C C . GLY A 1 204 ? 0.068 0.574 11.675 1.00 94.31 204 GLY A C 1
ATOM 1627 O O . GLY A 1 204 ? -0.854 1.369 11.864 1.00 94.31 204 GLY A O 1
ATOM 1628 N N . LEU A 1 205 ? -0.036 -0.719 11.972 1.00 93.12 205 LEU A N 1
ATOM 1629 C CA . LEU A 1 205 ? -1.259 -1.326 12.493 1.00 93.12 205 LEU A CA 1
ATOM 1630 C C . LEU A 1 205 ? -1.574 -0.859 13.917 1.00 93.12 205 LEU A C 1
ATOM 1632 O O . LEU A 1 205 ? -2.721 -0.536 14.215 1.00 93.12 205 LEU A O 1
ATOM 1636 N N . LYS A 1 206 ? -0.563 -0.716 14.784 1.00 91.12 206 LYS A N 1
ATOM 1637 C CA . LYS A 1 206 ? -0.733 -0.112 16.118 1.00 91.12 206 LYS A CA 1
ATOM 1638 C C . LYS A 1 206 ? -1.224 1.333 16.033 1.00 91.12 206 LYS A C 1
ATOM 1640 O O . LYS A 1 206 ? -2.116 1.726 16.791 1.00 91.12 206 LYS A O 1
ATOM 1645 N N . LYS A 1 207 ? -0.666 2.124 15.110 1.00 93.56 207 LYS A N 1
ATOM 1646 C CA . LYS A 1 207 ? -1.095 3.507 14.848 1.00 93.56 207 LYS A CA 1
ATOM 1647 C C . LYS A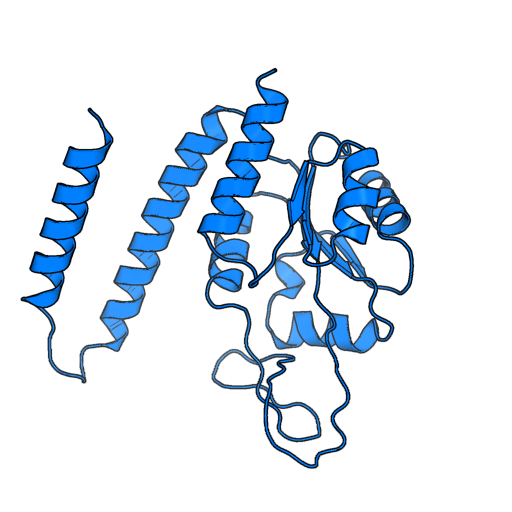 1 207 ? -2.544 3.551 14.365 1.00 93.56 207 LYS A C 1
ATOM 1649 O O . LYS A 1 207 ? -3.308 4.378 14.858 1.00 93.56 207 LYS A O 1
ATOM 1654 N N . PHE A 1 208 ? -2.917 2.651 13.454 1.00 94.50 208 PHE A N 1
ATOM 1655 C CA . PHE A 1 208 ? -4.287 2.495 12.971 1.00 94.50 208 PHE A CA 1
ATOM 1656 C C . PHE A 1 208 ? -5.239 2.175 14.130 1.00 94.50 208 PHE A C 1
ATOM 1658 O O . PHE A 1 208 ? -6.110 2.983 14.441 1.00 94.50 208 PHE A O 1
ATOM 1665 N N . ALA A 1 209 ? -5.008 1.082 14.859 1.00 91.31 209 ALA A N 1
ATOM 1666 C CA . ALA A 1 209 ? -5.853 0.675 15.983 1.00 91.31 209 ALA A CA 1
ATOM 1667 C C . ALA A 1 209 ? -6.001 1.786 17.043 1.00 91.31 209 ALA A C 1
ATOM 1669 O O . ALA A 1 209 ? -7.097 2.057 17.524 1.00 91.31 209 ALA A O 1
ATOM 1670 N N . SER A 1 210 ? -4.917 2.502 17.361 1.00 89.81 210 SER A N 1
ATOM 1671 C CA . SER A 1 210 ? -4.945 3.608 18.334 1.00 89.81 210 SER A CA 1
ATOM 1672 C C . SER A 1 210 ? -5.799 4.796 17.886 1.00 89.81 210 SER A C 1
ATOM 1674 O O . SER A 1 210 ? -6.347 5.507 18.727 1.00 89.81 210 SER A O 1
ATOM 1676 N N . LYS A 1 211 ? -5.894 5.039 16.575 1.00 89.88 211 LYS A N 1
ATOM 1677 C CA . LYS A 1 211 ? -6.736 6.091 15.996 1.00 89.88 211 LYS A CA 1
ATOM 1678 C C . LYS A 1 211 ? -8.220 5.720 16.042 1.00 89.88 211 LYS A C 1
ATOM 1680 O O . LYS A 1 211 ? -9.036 6.613 16.221 1.00 89.88 211 LYS A O 1
ATOM 1685 N N . HIS A 1 212 ? -8.545 4.433 15.910 1.00 86.81 212 HIS A N 1
ATOM 1686 C CA . HIS A 1 212 ? -9.920 3.921 15.934 1.00 86.81 212 HIS A CA 1
ATOM 1687 C C . HIS A 1 212 ? -10.447 3.591 17.334 1.00 86.81 212 HIS A C 1
ATOM 1689 O O . HIS A 1 212 ? -11.651 3.493 17.524 1.00 86.81 212 HIS A O 1
ATOM 1695 N N . ALA A 1 213 ? -9.566 3.456 18.324 1.00 80.44 213 ALA A N 1
ATOM 1696 C CA . ALA A 1 213 ? -9.953 3.278 19.722 1.00 80.44 213 ALA A CA 1
ATOM 1697 C C . ALA A 1 213 ? -10.422 4.579 20.415 1.00 80.44 213 ALA A C 1
ATOM 1699 O O . ALA A 1 213 ? -10.628 4.567 21.629 1.00 80.44 213 ALA A O 1
ATOM 1700 N N . ARG A 1 214 ? -10.511 5.700 19.688 1.00 58.84 214 ARG A N 1
ATOM 1701 C CA . ARG A 1 214 ? -10.837 7.037 20.208 1.00 58.84 214 ARG A CA 1
ATOM 1702 C C . ARG A 1 214 ? -12.219 7.501 19.785 1.00 58.84 214 ARG A C 1
ATOM 1704 O O . ARG A 1 214 ? -12.615 7.180 18.646 1.00 58.84 214 ARG A O 1
#

Organism: Acropora cervicornis (NCBI:txid6130)

InterPro domains:
  IPR010036 Magnesium-dependent phosphatase-1, eukaryotic/archaeal-type [PF12689] (54-210)
  IPR010036 Magnesium-dependent phosphatase-1, eukaryotic/archaeal-type [PTHR17901] (50-213)
  IPR010036 Magnesium-dependent phosphatase-1, eukaryotic/archaeal-type [TIGR01685] (55-209)
  IPR023214 HAD superfamily [G3DSA:3.40.50.1000] (35-213)
  IPR036412 HAD-like superfamily [SSF56784] (93-197)

Secondary structure (DSSP, 8-state):
--HHHHHHHHHHHHHHHHHSPPPGGG-HHHHHHHHHHHHHHHHHHHHHHHTT---SEEEEE-------PPPSS----------SSS-EE-TT--EE---TTHHHHHHHHHHTT-EEEEEE--S-HHHHHHHHHHTT-GGG-SEEEESSS-HHHHHHHHHHHH---GGGEEEEES-HHHHHHHHTTT-EEEE-SS---HHHHHHHHHHHHHHHT-

=== Feature glossary ===
The record interleaves many kinds of information about one protein. Here is each kind framed as the question it answers.

Q: What known structures does this most resemble?
A: Structural nearest neighbors (via Foldseek easy-search vs the PDB). Reported per hit: target PDB id, E-value, and alignment TM-score. A TM-score above ~0.5 is the conventional threshold for 'same fold'.

Q: Where is each backbone atom in 3D?
A: The mmCIF table is the protein's shape written out atom by atom. For each backbone N, Cα, C, and carbonyl O, it records an (x, y, z) coordinate triple in Å plus the residue type, chain letter, and residue number.

Q: What are the backbone torsion angles?
A: The φ/ψ torsion pair specifies the backbone conformation at each residue. φ rotates about the N–Cα bond, ψ about the Cα–C bond. Steric clashes forbid most of the (φ, ψ) plane — the allowed regions (α-helix basin, β-sheet basin, left-handed helix) are the Ramachandran-allowed regions.

Q: Which residues are buried vs exposed?
A: Solvent-accessible surface area (SASA) is the area in Å² traced out by the centre of a 1.4 Å probe sphere (a water molecule) rolled over the protein's van der Waals surface (Shrake–Rupley / Lee–Richards construction). Buried residues have near-zero SASA; fully exposed residues can exceed 200 Å². The total SASA scales roughly with the number of surface residues.

Q: How confident is the AlphaFold model at each residue?
A: pLDDT is the predicted lDDT-Cα score: AlphaFold's confidence that the local environ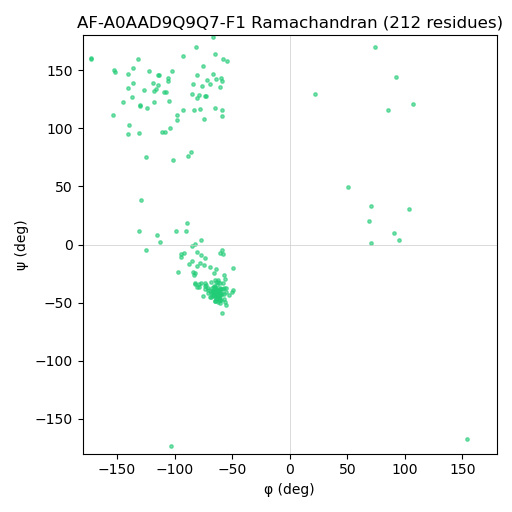ment of each residue (all inter-atomic distances within 15 Å) is correctly placed. It is a per-residue number between 0 and 100, with higher meaning more reliable.

Q: What does the local fold look like, residue by residue?
A: 3Di is Foldseek's structural alphabet. Each residue is assigned one of twenty discrete states based on how its Cα sits relative to its spatial (not sequential) neighbors. Aligning 3Di strings finds structural homologs roughly as well as full 3D superposition, but orders of magnitude faster.

Q: How big and how compact is the whole molecule?
A: Radius of gyration (Rg) is the root-mean-square distance of Cα atoms from their centroid — a single number for overall size and compactness. A globular domain of N residues has Rg ≈ 2.2·N^0.38 Å; an extended or disordered chain has a much larger Rg. The Cα contact count is the number of residue pairs whose Cα atoms are within 8 Å and are more than four positions apart in sequence — a standard proxy for tertiary packing density. The bounding box is the smallest axis-aligned box enclosing all Cα atoms.

Q: Which residues are in helices, strands, or loops?
A: DSSP 8-state secondary structure assigns each residue one of H (α-helix), G (3₁₀-helix), I (π-helix), E (extended β-strand), B (isolated β-bridge), T (hydrogen-bonded turn), S (bend), or '-' (coil). The assignment is computed from backbone hydrogen-bond geometry via the Kabsch–Sander algorithm.

Q: How mobile is each atom in the crystal?
A: Crystallographic B-factors measure how much each atom's electron density is smeared out, in Å². They rise in mobile loops and surface residues and fall in the buried interior. In AlphaFold models this column is repurposed to hold pLDDT instead.

Q: What if only a Cα trace is available?
A: P-SEA three-state annotation labels each residue as helix, strand, or coil based purely on the geometry of the Cα trace. It serves as a fallback when the full backbone (and thus DSSP) is unavailable.

Q: What family and function is it annotated with?
A: Database cross-references. InterPro integrates a dozen domain/family signature databases into unified entries with residue-range hits. GO terms attach function/process/location labels with evidence codes. CATH codes position the fold in a four-level structural taxonomy. Organism is the NCBI-taxonomy species name.

Q: Are the domains correctly placed relative to each other?
A: Predicted Aligned Error (PAE) is an AlphaFold confidence matrix: entry (i, j) is the expected error in the position of residue j, in ångströms, when the prediction is superimposed on the true structure at residue i. Low PAE within a block of residues means that block is internally rigid and well-predicted; high PAE between two blocks means their relative placement is uncertain even if each block individually is confident.

Q: What do the diagnostic plots show?
A: Three diagnostic plots accompany the record. The Cα contact map visualizes the tertiary structure as a 2D adjacency matrix (8 Å cutoff, sequence-local contacts suppressed). The Ramachandran plot shows the distribution of backbone (φ, ψ) torsions, with points in the α and β basins reflecting secondary structure content. The PAE plot shows AlphaFold's inter-residue confidence as a color matrix.

Q: What is the amino-acid chain?
A: Primary structure: the covalent order of the twenty standard amino acids along the backbone. Two proteins with the same sequence will (almost always) fold to the same structure; two with 30% identity often share a fold but not the details.

Q: What do the rendered images show?
A: The six renders are orthographic views along the three Cartesian axes in both directions. Representation (cartoon, sticks, or surface) and color scheme (sequence-rainbow or by-chain) vary across proteins so the training set covers all the common visualization conventions.